Protein AF-A0A6G8NDQ3-F1 (afdb_monomer_lite)

Structure (mmCIF, N/CA/C/O backbone):
data_AF-A0A6G8NDQ3-F1
#
_entry.id   AF-A0A6G8NDQ3-F1
#
loop_
_atom_site.group_PDB
_atom_site.id
_atom_site.type_symbol
_atom_site.label_atom_id
_atom_site.label_alt_id
_atom_site.label_comp_id
_atom_site.label_asym_id
_atom_site.label_entity_id
_atom_site.label_seq_id
_atom_site.pdbx_PDB_ins_code
_atom_site.Cartn_x
_atom_site.Cartn_y
_atom_site.Cartn_z
_atom_site.occupancy
_atom_site.B_iso_or_equiv
_atom_site.auth_seq_id
_atom_site.auth_comp_id
_atom_site.auth_asym_id
_atom_site.auth_atom_id
_atom_site.pdbx_PDB_model_num
ATOM 1 N N . MET A 1 1 ? 12.273 4.007 23.055 1.00 64.56 1 MET A N 1
ATOM 2 C CA . MET A 1 1 ? 11.390 3.334 22.079 1.00 64.56 1 MET A CA 1
ATOM 3 C C . MET A 1 1 ? 10.743 4.407 21.214 1.00 64.56 1 MET A C 1
ATOM 5 O O . MET A 1 1 ? 10.354 5.434 21.756 1.00 64.56 1 MET A O 1
ATOM 9 N N . THR A 1 2 ? 10.693 4.236 19.894 1.00 85.38 2 THR A N 1
ATOM 10 C CA . THR A 1 2 ? 10.006 5.178 18.994 1.00 85.38 2 THR A CA 1
ATOM 11 C C . THR A 1 2 ? 8.661 4.574 18.620 1.00 85.38 2 THR A C 1
ATOM 13 O O . THR A 1 2 ? 8.643 3.461 18.114 1.00 85.38 2 THR A O 1
ATOM 16 N N . CYS A 1 3 ? 7.562 5.281 18.900 1.00 91.00 3 CYS A N 1
ATOM 17 C CA . CYS A 1 3 ? 6.222 4.835 18.514 1.00 91.00 3 CYS A CA 1
ATOM 18 C C . CYS A 1 3 ? 6.053 4.912 16.999 1.00 91.00 3 CYS A C 1
ATOM 20 O O . CYS A 1 3 ? 6.525 5.872 16.375 1.00 91.00 3 CYS A O 1
ATOM 22 N N . SER A 1 4 ? 5.389 3.911 16.435 1.00 92.75 4 SER A N 1
ATOM 23 C CA . SER A 1 4 ? 5.020 3.855 15.027 1.00 92.75 4 SER A CA 1
ATOM 24 C C . SER A 1 4 ? 3.548 3.514 14.854 1.00 92.75 4 SER A C 1
ATOM 26 O O . SER A 1 4 ? 2.928 2.950 15.751 1.00 92.75 4 SER A O 1
ATOM 28 N N . SER A 1 5 ? 3.014 3.898 13.701 1.00 94.50 5 SER A N 1
ATOM 29 C CA . SER A 1 5 ? 1.709 3.489 13.198 1.00 94.50 5 SER A CA 1
ATOM 30 C C . SER A 1 5 ? 1.903 3.037 11.760 1.00 94.50 5 SER A C 1
ATOM 32 O O . SER A 1 5 ? 2.647 3.681 11.018 1.00 94.50 5 SER A O 1
ATOM 34 N N . GLU A 1 6 ? 1.266 1.941 11.380 1.00 95.56 6 GLU A N 1
ATOM 35 C CA . GLU A 1 6 ? 1.409 1.336 10.057 1.00 95.56 6 GLU A CA 1
ATOM 36 C C . GLU A 1 6 ? 0.033 1.145 9.430 1.00 95.56 6 GLU A C 1
ATOM 38 O O . GLU A 1 6 ? -0.894 0.686 10.100 1.00 95.56 6 GLU A O 1
ATOM 43 N N . ILE A 1 7 ? -0.096 1.482 8.146 1.00 96.69 7 ILE A N 1
ATOM 44 C CA . ILE A 1 7 ? -1.249 1.087 7.338 1.00 96.69 7 ILE A CA 1
ATOM 45 C C . ILE A 1 7 ? -0.886 -0.138 6.526 1.00 96.69 7 ILE A C 1
ATOM 47 O O . ILE A 1 7 ? 0.098 -0.131 5.788 1.00 96.69 7 ILE A O 1
ATOM 51 N N . THR A 1 8 ? -1.739 -1.153 6.601 1.00 96.44 8 THR A N 1
ATOM 52 C CA . THR A 1 8 ? -1.629 -2.356 5.787 1.00 96.44 8 THR A CA 1
ATOM 53 C C . THR A 1 8 ? -2.907 -2.624 5.002 1.00 96.44 8 THR A C 1
ATOM 55 O O . THR A 1 8 ? -4.016 -2.362 5.468 1.00 96.44 8 THR A O 1
ATOM 58 N N . ILE A 1 9 ? -2.770 -3.176 3.799 1.00 96.44 9 ILE A N 1
ATOM 59 C CA . ILE A 1 9 ? -3.891 -3.683 2.997 1.00 96.44 9 ILE A CA 1
ATOM 60 C C . ILE A 1 9 ? -3.572 -5.128 2.627 1.00 96.44 9 ILE A C 1
ATOM 62 O O . ILE A 1 9 ? -2.602 -5.395 1.924 1.00 96.44 9 ILE A O 1
ATOM 66 N N . GLY A 1 10 ? -4.348 -6.084 3.137 1.00 91.81 10 GLY A N 1
ATOM 67 C CA . GLY A 1 10 ? -4.089 -7.511 2.928 1.00 91.81 10 GLY A CA 1
ATOM 68 C C . GLY A 1 10 ? -2.713 -7.962 3.435 1.00 91.81 10 GLY A C 1
ATOM 69 O O . GLY A 1 10 ? -2.117 -8.862 2.852 1.00 91.81 10 GLY A O 1
ATOM 70 N N . GLY A 1 11 ? -2.183 -7.307 4.476 1.00 87.50 11 GLY A N 1
ATOM 71 C CA . GLY A 1 11 ? -0.837 -7.550 5.008 1.00 87.50 11 GLY A CA 1
ATOM 72 C C . GLY A 1 11 ? 0.302 -6.841 4.262 1.00 87.50 11 GLY A C 1
ATOM 73 O O . GLY A 1 11 ? 1.461 -7.014 4.632 1.00 87.50 11 GLY A O 1
ATOM 74 N N . TYR A 1 12 ? 0.003 -6.038 3.236 1.00 91.94 12 TYR A N 1
ATOM 75 C CA . TYR A 1 12 ? 0.994 -5.209 2.548 1.00 91.94 12 TYR A CA 1
ATOM 76 C C . TYR A 1 12 ? 1.114 -3.843 3.209 1.00 91.94 12 TYR A C 1
ATOM 78 O O . TYR A 1 12 ? 0.135 -3.102 3.239 1.00 91.94 12 TYR A O 1
ATOM 86 N N . GLU A 1 13 ? 2.319 -3.516 3.679 1.00 92.62 13 GLU A N 1
ATOM 87 C CA . GLU A 1 13 ? 2.689 -2.195 4.198 1.00 92.62 13 GLU A CA 1
ATOM 88 C C . GLU A 1 13 ? 2.458 -1.131 3.117 1.00 92.62 13 GLU A C 1
ATOM 90 O O . GLU A 1 13 ? 3.120 -1.122 2.074 1.00 92.62 13 GLU A O 1
ATOM 95 N N . LEU A 1 14 ? 1.500 -0.243 3.369 1.00 94.06 14 LEU A N 1
ATOM 96 C CA . LEU A 1 14 ? 1.177 0.878 2.502 1.00 94.06 14 LEU A CA 1
ATOM 97 C C . LEU A 1 14 ? 1.889 2.148 2.971 1.00 94.06 14 LEU A C 1
ATOM 99 O O . LEU A 1 14 ? 2.474 2.833 2.140 1.00 94.06 14 LEU A O 1
ATOM 103 N N . ASP A 1 15 ? 1.899 2.433 4.274 1.00 93.69 15 ASP A N 1
ATOM 104 C CA . ASP A 1 15 ? 2.628 3.567 4.853 1.00 93.69 15 ASP A CA 1
ATOM 105 C C . ASP A 1 15 ? 2.995 3.315 6.326 1.00 93.69 15 ASP A C 1
ATOM 107 O O . ASP A 1 15 ? 2.326 2.542 7.016 1.00 93.69 15 ASP A O 1
ATOM 111 N N . VAL A 1 16 ? 4.059 3.967 6.802 1.00 91.50 16 VAL A N 1
ATOM 112 C CA . VAL A 1 16 ? 4.575 3.862 8.172 1.00 91.50 16 VAL A CA 1
ATOM 113 C C . VAL A 1 16 ? 4.925 5.242 8.711 1.00 91.50 16 VAL A C 1
ATOM 115 O O . VAL A 1 16 ? 5.912 5.863 8.306 1.00 91.50 16 VAL A O 1
ATOM 118 N N . TRP A 1 17 ? 4.208 5.671 9.744 1.00 89.69 17 TRP A N 1
ATOM 119 C CA . TRP A 1 17 ? 4.553 6.870 10.494 1.00 89.69 17 TRP A CA 1
ATOM 120 C C . TRP A 1 17 ? 5.374 6.541 11.732 1.00 89.69 17 TRP A C 1
ATOM 122 O O . TRP A 1 17 ? 5.171 5.530 12.402 1.00 89.69 17 TRP A O 1
ATOM 132 N N . ARG A 1 18 ? 6.311 7.432 12.067 1.00 90.31 18 ARG A N 1
ATOM 133 C CA . ARG A 1 18 ? 7.143 7.349 13.272 1.00 90.31 18 ARG A CA 1
ATOM 134 C C . ARG A 1 18 ? 7.001 8.639 14.065 1.00 90.31 18 ARG A C 1
ATOM 136 O O . ARG A 1 18 ? 7.048 9.718 13.486 1.00 90.31 18 ARG A O 1
ATOM 143 N N . ARG A 1 19 ? 6.945 8.532 15.396 1.00 87.19 19 ARG A N 1
ATOM 144 C CA . ARG A 1 19 ? 6.845 9.640 16.380 1.00 87.19 19 ARG A CA 1
ATOM 145 C C . ARG A 1 19 ? 5.511 10.389 16.416 1.00 87.19 19 ARG A C 1
ATOM 147 O O . ARG A 1 19 ? 5.177 10.899 17.475 1.00 87.19 19 ARG A O 1
ATOM 154 N N . SER A 1 20 ? 4.770 10.434 15.320 1.00 88.38 20 SER A N 1
ATOM 155 C CA . SER A 1 20 ? 3.371 10.864 15.238 1.00 88.38 20 SER A CA 1
ATOM 156 C C . SER A 1 20 ? 2.644 9.969 14.238 1.00 88.38 20 SER A C 1
ATOM 158 O O . SER A 1 20 ? 3.299 9.196 13.545 1.00 88.38 20 SER A O 1
ATOM 160 N N . TYR A 1 21 ? 1.320 10.058 14.158 1.00 91.75 21 TYR A N 1
ATOM 161 C CA . TYR A 1 21 ? 0.555 9.471 13.063 1.00 91.75 21 TYR A CA 1
ATOM 162 C C . TYR A 1 21 ? -0.632 10.368 12.724 1.00 91.75 21 TYR A C 1
ATOM 164 O O . TYR A 1 21 ? -1.107 11.131 13.567 1.00 91.75 21 TYR A O 1
ATOM 172 N N . THR A 1 22 ? -1.100 10.262 11.487 1.00 90.81 22 THR A N 1
ATOM 173 C CA . THR A 1 22 ? -2.374 10.834 11.057 1.00 90.81 22 THR A CA 1
ATOM 174 C C . THR A 1 22 ? -3.304 9.670 10.762 1.00 90.81 22 THR A C 1
ATOM 176 O O . THR A 1 22 ? -2.910 8.724 10.079 1.00 90.81 22 THR A O 1
ATOM 179 N N . LEU A 1 23 ? -4.530 9.714 11.287 1.00 92.75 23 LEU A N 1
ATOM 180 C CA . LEU A 1 23 ? -5.557 8.763 10.876 1.00 92.75 23 LEU A CA 1
ATOM 181 C C . LEU A 1 23 ? -5.812 8.963 9.383 1.00 92.75 23 LEU A C 1
ATOM 183 O O . LEU A 1 23 ? -6.189 10.060 8.967 1.00 92.75 23 LEU A O 1
ATOM 187 N N . TRP A 1 24 ? -5.608 7.924 8.581 1.00 94.75 24 TRP A N 1
ATOM 188 C CA . TRP A 1 24 ? -5.913 8.020 7.162 1.00 94.75 24 TRP A CA 1
ATOM 189 C C . TRP A 1 24 ? -7.415 8.221 6.981 1.00 94.75 24 TRP A C 1
ATOM 191 O O . TRP A 1 24 ? -8.219 7.497 7.563 1.00 94.75 24 TRP A O 1
ATOM 201 N N . GLU A 1 25 ? -7.805 9.194 6.156 1.00 94.44 25 GLU A N 1
ATOM 202 C CA . GLU A 1 25 ? -9.198 9.643 5.992 1.00 94.44 25 GLU A CA 1
ATOM 203 C C . GLU A 1 25 ? -10.171 8.545 5.531 1.00 94.44 25 GLU A C 1
ATOM 205 O O . GLU A 1 25 ? -11.389 8.734 5.531 1.00 94.44 25 GLU A O 1
ATOM 210 N N . ARG A 1 26 ? -9.648 7.397 5.092 1.00 96.25 26 ARG A N 1
ATOM 211 C CA . ARG A 1 26 ? -10.442 6.228 4.702 1.00 96.25 26 ARG A CA 1
ATOM 212 C C . ARG A 1 26 ? -10.864 5.375 5.897 1.00 96.25 26 ARG A C 1
ATOM 214 O O . ARG A 1 26 ? -11.745 4.531 5.727 1.00 96.25 26 ARG A O 1
ATOM 221 N N . PHE A 1 27 ? -10.303 5.611 7.080 1.00 96.75 27 PHE A N 1
ATOM 222 C CA . PHE A 1 27 ? -10.745 5.041 8.347 1.00 96.75 27 PHE A CA 1
ATOM 223 C C . PHE A 1 27 ? -11.602 6.030 9.137 1.00 96.75 27 PHE A C 1
ATOM 225 O O . PHE A 1 27 ? -11.424 7.244 9.105 1.00 96.75 27 PHE A O 1
ATOM 232 N N . GLU A 1 28 ? -12.556 5.485 9.878 1.00 95.62 28 GLU A N 1
ATOM 233 C CA . GLU A 1 28 ? -13.509 6.218 10.693 1.00 95.62 28 GLU A CA 1
ATOM 234 C C . GLU A 1 28 ? -13.484 5.698 12.137 1.00 95.62 28 GLU A C 1
ATOM 236 O O . GLU A 1 28 ? -13.117 4.557 12.414 1.00 95.62 28 GLU A O 1
ATOM 241 N N . LYS A 1 29 ? -13.989 6.497 13.086 1.00 94.56 29 LYS A N 1
ATOM 242 C CA . LYS A 1 29 ? -14.075 6.122 14.512 1.00 94.56 29 LYS A CA 1
ATOM 243 C C . LYS A 1 29 ? -14.778 4.775 14.760 1.00 94.56 29 LYS A C 1
ATOM 245 O O . LYS A 1 29 ? -14.465 4.080 15.725 1.00 94.56 29 LYS A O 1
ATOM 250 N N . ARG A 1 30 ? -15.752 4.406 13.922 1.00 95.06 30 ARG A N 1
ATOM 251 C CA . ARG A 1 30 ? -16.486 3.133 14.043 1.00 95.06 30 ARG A CA 1
ATOM 252 C C . ARG A 1 30 ? -15.671 1.905 13.632 1.00 95.06 30 ARG A C 1
ATOM 254 O O . ARG A 1 30 ? -16.087 0.801 13.952 1.00 95.06 30 ARG A O 1
ATOM 261 N N . ASP A 1 31 ? -14.542 2.103 12.958 1.00 97.31 31 ASP A N 1
ATOM 262 C CA . ASP A 1 31 ? -13.669 1.020 12.499 1.00 97.31 31 ASP A CA 1
ATOM 263 C C . ASP A 1 31 ? -12.651 0.609 13.569 1.00 97.31 31 ASP A C 1
ATOM 265 O O . ASP A 1 31 ? -11.853 -0.298 13.352 1.00 97.31 31 ASP A O 1
ATOM 269 N N . ARG A 1 32 ? -12.646 1.288 14.723 1.00 96.44 32 ARG A N 1
ATOM 270 C CA . ARG A 1 32 ? -11.794 0.947 15.861 1.00 96.44 32 ARG A CA 1
ATOM 271 C C . ARG A 1 32 ? -12.123 -0.458 16.360 1.00 96.44 32 ARG A C 1
ATOM 273 O O . ARG A 1 32 ? -13.275 -0.767 16.666 1.00 96.44 32 ARG A O 1
ATOM 280 N N . ILE A 1 33 ? -11.092 -1.276 16.516 1.00 95.19 33 ILE A N 1
ATOM 281 C CA . ILE A 1 33 ? -11.141 -2.614 17.096 1.00 95.19 33 ILE A CA 1
ATOM 282 C C . ILE A 1 33 ? -10.048 -2.717 18.161 1.00 95.19 33 ILE A C 1
ATOM 284 O O . ILE A 1 33 ? -8.923 -2.262 17.965 1.00 95.19 33 ILE A O 1
ATOM 288 N N . ILE A 1 34 ? -10.389 -3.340 19.289 1.00 93.44 34 ILE A N 1
ATOM 289 C CA . ILE A 1 34 ? -9.424 -3.791 20.293 1.00 93.44 34 ILE A CA 1
ATOM 290 C C . ILE A 1 34 ? -9.331 -5.308 20.158 1.00 93.44 34 ILE A C 1
ATOM 292 O O . ILE A 1 34 ? -10.337 -5.999 20.333 1.00 93.44 34 ILE A O 1
ATOM 296 N N . ARG A 1 35 ? -8.149 -5.830 19.823 1.00 91.31 35 ARG A N 1
ATOM 297 C CA . ARG A 1 35 ? -7.897 -7.276 19.740 1.00 91.31 35 ARG A CA 1
ATOM 298 C C . ARG A 1 35 ? -7.036 -7.704 20.908 1.00 91.31 35 ARG A C 1
ATOM 300 O O . ARG A 1 35 ? -6.137 -6.984 21.317 1.00 91.31 35 ARG A O 1
ATOM 307 N N . SER A 1 36 ? -7.293 -8.892 21.429 1.00 87.69 36 SER A N 1
ATOM 308 C CA . SER A 1 36 ? -6.424 -9.523 22.416 1.00 87.69 36 SER A CA 1
ATOM 309 C C . SER A 1 36 ? -5.833 -10.776 21.799 1.00 87.69 36 SER A C 1
ATOM 311 O O . SER A 1 36 ? -6.571 -11.632 21.310 1.00 87.69 36 SER A O 1
ATOM 313 N N . ARG A 1 37 ? -4.509 -10.897 21.832 1.00 83.50 37 ARG A N 1
ATOM 314 C CA . ARG A 1 37 ? -3.791 -12.098 21.404 1.00 83.50 37 ARG A CA 1
ATOM 315 C C . ARG A 1 37 ? -2.878 -12.587 22.513 1.00 83.50 37 ARG A C 1
ATOM 317 O O . ARG A 1 37 ? -2.386 -11.805 23.324 1.00 83.50 37 ARG A O 1
ATOM 324 N N . LYS A 1 38 ? -2.641 -13.896 22.544 1.00 79.50 38 LYS A N 1
ATOM 325 C CA . LYS A 1 38 ? -1.579 -14.454 23.377 1.00 79.50 38 LYS A CA 1
ATOM 326 C C . LYS A 1 38 ? -0.236 -14.055 22.771 1.00 79.50 38 LYS A C 1
ATOM 328 O O . LYS A 1 38 ? 0.025 -14.339 21.605 1.00 79.50 38 LYS A O 1
ATOM 333 N N . GLY A 1 39 ? 0.583 -13.378 23.556 1.00 70.06 39 GLY A N 1
ATOM 334 C CA . GLY A 1 39 ? 1.996 -13.152 23.302 1.00 70.06 39 GLY A CA 1
ATOM 335 C C . GLY A 1 39 ? 2.839 -13.911 24.320 1.00 70.06 39 GLY A C 1
ATOM 336 O O . GLY A 1 39 ? 2.330 -14.402 25.328 1.00 70.06 39 GLY A O 1
ATOM 337 N N . PHE A 1 40 ? 4.138 -13.981 24.056 1.00 72.56 40 PHE A N 1
ATOM 338 C CA . PHE A 1 40 ? 5.112 -14.568 24.967 1.00 72.56 40 PHE A CA 1
ATOM 339 C C . PHE A 1 40 ? 6.157 -13.516 25.314 1.00 72.56 40 PHE A C 1
ATOM 341 O O . PHE A 1 40 ? 6.642 -12.794 24.440 1.00 72.56 40 PHE A O 1
ATOM 348 N N . LEU A 1 41 ? 6.486 -13.418 26.594 1.00 69.44 41 LEU A N 1
ATOM 349 C CA . LEU A 1 41 ? 7.643 -12.670 27.055 1.00 69.44 41 LEU A CA 1
ATOM 350 C C . LEU A 1 41 ? 8.930 -13.436 26.714 1.00 69.44 41 LEU A C 1
ATOM 352 O O . LEU A 1 41 ? 8.919 -14.643 26.471 1.00 69.44 41 LEU A O 1
ATOM 356 N N . SER A 1 42 ? 10.067 -12.742 26.733 1.00 67.75 42 SER A N 1
ATOM 357 C CA . SER A 1 42 ? 11.387 -13.327 26.449 1.00 67.75 42 SER A CA 1
ATOM 358 C C . SER A 1 42 ? 11.773 -14.467 27.405 1.00 67.75 42 SER A C 1
ATOM 360 O O . SER A 1 42 ? 12.648 -15.265 27.085 1.00 67.75 42 SER A O 1
ATOM 362 N N . ASN A 1 43 ? 11.133 -14.539 28.576 1.00 76.19 43 ASN A N 1
ATOM 363 C CA . ASN A 1 43 ? 11.276 -15.599 29.578 1.00 76.19 43 ASN A CA 1
ATOM 364 C C . ASN A 1 43 ? 10.316 -16.792 29.352 1.00 76.19 43 ASN A C 1
ATOM 366 O O . ASN A 1 43 ? 10.326 -17.728 30.146 1.00 76.19 43 ASN A O 1
ATOM 370 N N . GLY A 1 44 ? 9.497 -16.770 28.294 1.00 74.31 44 GLY A N 1
ATOM 371 C CA . GLY A 1 44 ? 8.523 -17.814 27.964 1.00 74.31 44 GLY A CA 1
ATOM 372 C C . GLY A 1 44 ? 7.153 -17.66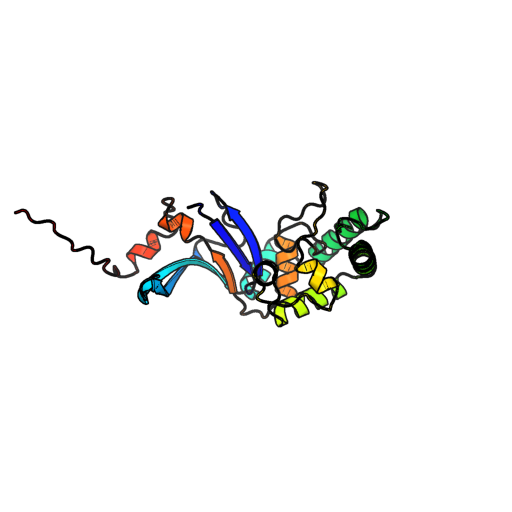7 28.636 1.00 74.31 44 GLY A C 1
ATOM 373 O O . GLY A 1 44 ? 6.281 -18.498 28.390 1.00 74.31 44 GLY A O 1
ATOM 374 N N . GLU A 1 45 ? 6.928 -16.632 29.450 1.00 79.25 45 GLU A N 1
ATOM 375 C CA . GLU A 1 45 ? 5.632 -16.408 30.101 1.00 79.25 45 GLU A CA 1
ATOM 376 C C . GLU A 1 45 ? 4.572 -15.918 29.107 1.00 79.25 45 GLU A C 1
ATOM 378 O O . GLU A 1 45 ? 4.811 -15.000 28.316 1.00 79.25 45 GLU A O 1
ATOM 383 N N . GLU A 1 46 ? 3.377 -16.515 29.168 1.00 79.56 46 GLU A N 1
ATOM 384 C CA . GLU A 1 46 ? 2.222 -16.057 28.397 1.00 79.56 46 GLU A CA 1
ATOM 385 C C . GLU A 1 46 ? 1.746 -14.692 28.912 1.00 79.56 46 GLU A C 1
ATOM 387 O O . GLU A 1 46 ? 1.419 -14.524 30.086 1.00 79.56 46 GLU A O 1
ATOM 392 N N . ARG A 1 47 ? 1.632 -13.719 28.007 1.00 81.25 47 ARG A N 1
ATOM 393 C CA . ARG A 1 47 ? 1.027 -12.414 28.278 1.00 81.25 47 ARG A CA 1
ATOM 394 C C . ARG A 1 47 ? -0.066 -12.138 27.261 1.00 81.25 47 ARG A C 1
ATOM 396 O O . ARG A 1 47 ? 0.108 -12.372 26.071 1.00 81.25 47 ARG A O 1
ATOM 403 N N . ILE A 1 48 ? -1.188 -11.587 27.709 1.00 81.19 48 ILE A N 1
ATOM 404 C CA . ILE A 1 48 ? -2.187 -11.046 26.786 1.00 81.19 48 ILE A CA 1
ATOM 405 C C . ILE A 1 48 ? -1.654 -9.716 26.248 1.00 81.19 48 ILE A C 1
ATOM 407 O O . ILE A 1 48 ? -1.442 -8.773 27.012 1.00 81.19 48 ILE A O 1
ATOM 411 N N . VAL A 1 49 ? -1.422 -9.660 24.939 1.00 84.38 49 VAL A N 1
ATOM 412 C CA . VAL A 1 49 ? -1.090 -8.437 24.204 1.00 84.38 49 VAL A CA 1
ATOM 413 C C . VAL A 1 49 ? -2.381 -7.881 23.625 1.00 84.38 49 VAL A C 1
ATOM 415 O O . VAL A 1 49 ? -3.195 -8.630 23.076 1.00 84.38 49 VAL A O 1
ATOM 418 N N . VAL A 1 50 ? -2.584 -6.579 23.796 1.00 88.62 50 VAL A N 1
ATOM 419 C CA . VAL A 1 50 ? -3.769 -5.878 23.315 1.00 88.62 50 VAL A CA 1
ATOM 420 C C . VAL A 1 50 ? -3.352 -4.996 22.150 1.00 88.62 50 VAL A C 1
ATOM 422 O O . VAL A 1 50 ? -2.542 -4.097 22.333 1.00 88.62 50 VAL A O 1
ATOM 425 N N . ASP A 1 51 ? -3.911 -5.252 20.972 1.00 92.00 51 ASP A N 1
ATOM 426 C CA . ASP A 1 51 ? -3.665 -4.435 19.788 1.00 92.00 51 ASP A CA 1
ATOM 427 C C . ASP A 1 51 ? -4.837 -3.450 19.593 1.00 92.00 51 ASP A C 1
ATOM 429 O O . ASP A 1 51 ? -6.014 -3.835 19.657 1.00 92.00 51 ASP A O 1
ATOM 433 N N . PHE A 1 52 ? -4.516 -2.181 19.343 1.00 94.31 52 PHE A N 1
ATOM 434 C CA . PHE A 1 52 ? -5.451 -1.104 19.021 1.00 94.31 52 PHE A CA 1
ATOM 435 C C . PHE A 1 52 ? -5.319 -0.762 17.541 1.00 94.31 52 PHE A C 1
ATOM 437 O O . PHE A 1 52 ? -4.286 -0.261 17.096 1.00 94.31 52 PHE A O 1
ATOM 444 N N . VAL A 1 53 ? -6.371 -1.042 16.773 1.00 96.06 53 VAL A N 1
ATOM 445 C CA . VAL A 1 53 ? -6.336 -0.918 15.312 1.00 96.06 53 VAL A CA 1
ATOM 446 C C . VAL A 1 53 ? -7.616 -0.287 14.780 1.00 96.06 53 VAL A C 1
ATOM 448 O O . VAL A 1 53 ? -8.695 -0.475 15.341 1.00 96.06 53 VAL A O 1
ATOM 451 N N . TYR A 1 54 ? -7.517 0.426 13.666 1.00 97.50 54 TYR A N 1
ATOM 452 C CA . TYR A 1 54 ? -8.655 0.658 12.779 1.00 97.50 54 TYR A CA 1
ATOM 453 C C . TYR A 1 54 ? -8.671 -0.470 11.759 1.00 97.50 54 TYR A C 1
ATOM 455 O O . TYR A 1 54 ? -7.629 -0.766 11.186 1.00 97.50 54 TYR A O 1
ATOM 463 N N . SER A 1 55 ? -9.807 -1.130 11.544 1.00 97.56 55 SER A N 1
ATOM 464 C CA . SER A 1 55 ? -9.874 -2.290 10.656 1.00 97.56 55 SER A CA 1
ATOM 465 C C . SER A 1 55 ? -11.194 -2.349 9.903 1.00 97.56 55 SER A C 1
ATOM 467 O O . SER A 1 55 ? -12.276 -2.250 10.481 1.00 97.56 55 SER A O 1
ATOM 469 N N . ILE A 1 56 ? -11.083 -2.527 8.591 1.00 98.12 56 ILE A N 1
ATOM 470 C CA . ILE A 1 56 ? -12.192 -2.722 7.658 1.00 98.12 56 ILE A CA 1
ATOM 471 C C . ILE A 1 56 ? -11.827 -3.812 6.653 1.00 98.12 56 ILE A C 1
ATOM 473 O O . ILE A 1 56 ? -10.668 -4.208 6.543 1.00 98.12 56 ILE A O 1
ATOM 477 N N . THR A 1 57 ? -12.804 -4.290 5.888 1.00 98.25 57 THR A N 1
ATOM 478 C CA . THR A 1 57 ? -12.527 -5.185 4.760 1.00 98.25 57 THR A CA 1
ATOM 479 C C . THR A 1 57 ? -12.152 -4.394 3.508 1.00 98.25 57 THR A C 1
ATOM 481 O O . THR A 1 57 ? -12.536 -3.230 3.344 1.00 98.25 57 THR A O 1
ATOM 484 N N . ALA A 1 58 ? -11.460 -5.052 2.583 1.00 97.81 58 ALA A N 1
ATOM 485 C CA . ALA A 1 58 ? -11.123 -4.523 1.269 1.00 97.81 58 ALA A CA 1
ATOM 486 C C . ALA A 1 58 ? -12.364 -4.018 0.520 1.00 97.81 58 ALA A C 1
ATOM 488 O O . ALA A 1 58 ? -12.331 -2.955 -0.094 1.00 97.81 58 ALA A O 1
ATOM 489 N N . GLU A 1 59 ? -13.501 -4.711 0.617 1.00 98.00 59 GLU A N 1
ATOM 490 C CA . GLU A 1 59 ? -14.753 -4.251 0.011 1.00 98.00 59 GLU A CA 1
ATOM 491 C C . GLU A 1 59 ? -15.242 -2.910 0.589 1.00 98.00 59 GLU A C 1
ATOM 493 O O . GLU A 1 59 ? -15.699 -2.038 -0.158 1.00 98.00 59 GLU A O 1
ATOM 498 N N . VAL A 1 60 ? -15.136 -2.714 1.907 1.00 98.25 60 VAL A N 1
ATOM 499 C CA . VAL A 1 60 ? -15.492 -1.437 2.545 1.00 98.25 60 VAL A CA 1
ATOM 500 C C . VAL A 1 60 ? -14.537 -0.336 2.091 1.00 98.25 60 VAL A C 1
ATOM 502 O O . VAL A 1 60 ? -14.998 0.754 1.737 1.00 98.25 60 VAL A O 1
ATOM 505 N N . LEU A 1 61 ? -13.233 -0.624 2.032 1.00 98.19 61 LEU A N 1
ATOM 506 C CA . LEU A 1 61 ? -12.236 0.340 1.573 1.00 98.19 61 LEU A CA 1
ATOM 507 C C . LEU A 1 61 ? -12.464 0.741 0.106 1.00 98.19 61 LEU A C 1
ATOM 509 O O . LEU A 1 61 ? -12.487 1.936 -0.183 1.00 98.19 61 LEU A O 1
ATOM 513 N N . ARG A 1 62 ? -12.757 -0.213 -0.797 1.00 97.81 62 ARG A N 1
ATOM 514 C CA . ARG A 1 62 ? -13.115 0.073 -2.204 1.00 97.81 62 ARG A CA 1
ATOM 515 C C . ARG A 1 62 ? -14.276 1.059 -2.302 1.00 97.81 62 ARG A C 1
ATOM 517 O O . ARG A 1 62 ? -14.208 2.034 -3.046 1.00 97.81 62 ARG A O 1
ATOM 524 N N . LYS A 1 63 ? -15.340 0.848 -1.517 1.00 97.88 63 LYS A N 1
ATOM 525 C CA . LYS A 1 63 ? -16.510 1.746 -1.499 1.00 97.88 63 LYS A CA 1
ATOM 526 C C . LYS A 1 63 ? -16.144 3.152 -1.020 1.00 97.88 63 LYS A C 1
ATOM 528 O O . LYS A 1 63 ? -16.679 4.126 -1.548 1.00 97.88 63 LYS A O 1
ATOM 533 N N . ARG A 1 64 ? -15.266 3.277 -0.020 1.00 98.06 64 ARG A N 1
ATOM 534 C CA . ARG A 1 64 ? -14.824 4.579 0.505 1.00 98.06 64 ARG A CA 1
ATOM 535 C C . ARG A 1 64 ? -13.911 5.317 -0.471 1.00 98.06 64 ARG A C 1
ATOM 537 O O . ARG A 1 64 ? -14.141 6.500 -0.702 1.00 98.06 64 ARG A O 1
ATOM 544 N N . LEU A 1 65 ? -12.955 4.623 -1.084 1.00 97.75 65 LEU A N 1
ATOM 545 C CA . LEU A 1 65 ? -12.096 5.175 -2.135 1.00 97.75 65 LEU A CA 1
ATOM 546 C C . LEU A 1 65 ? -12.919 5.642 -3.340 1.00 97.75 65 LEU A C 1
ATOM 548 O O . LEU A 1 65 ? -12.782 6.789 -3.758 1.00 97.75 65 LEU A O 1
ATOM 552 N N . GLY A 1 66 ? -13.875 4.826 -3.796 1.00 97.44 66 GLY A N 1
ATOM 553 C CA . GLY A 1 66 ? -14.799 5.198 -4.871 1.00 97.44 66 GLY A CA 1
ATOM 554 C C . GLY A 1 66 ? -15.603 6.467 -4.572 1.00 97.44 66 GLY A C 1
ATOM 555 O O . GLY A 1 66 ? -15.752 7.327 -5.436 1.00 97.44 66 GLY A O 1
ATOM 556 N N . ARG A 1 67 ? -16.077 6.642 -3.330 1.00 97.38 67 ARG A N 1
ATOM 557 C CA . ARG A 1 67 ? -16.759 7.880 -2.898 1.00 97.38 67 ARG A CA 1
ATOM 558 C C . ARG A 1 67 ? -15.833 9.093 -2.847 1.00 97.38 67 ARG A C 1
ATOM 560 O O . ARG A 1 67 ? -16.301 10.204 -3.065 1.00 97.38 67 ARG A O 1
ATOM 567 N N . ALA A 1 68 ? -14.554 8.880 -2.553 1.00 96.94 68 ALA A N 1
ATOM 568 C CA . ALA A 1 68 ? -13.526 9.915 -2.580 1.00 96.94 68 ALA A CA 1
ATOM 569 C C . ALA A 1 68 ? -13.021 10.224 -4.005 1.00 96.94 68 ALA A C 1
ATOM 571 O O . ALA A 1 68 ? -12.196 11.115 -4.176 1.00 96.94 68 ALA A O 1
ATOM 572 N N . GLY A 1 69 ? -13.540 9.534 -5.028 1.00 97.38 69 GLY A N 1
ATOM 573 C CA . GLY A 1 69 ? -13.201 9.755 -6.435 1.00 97.38 69 GLY A CA 1
ATOM 574 C C . GLY A 1 69 ? -12.070 8.874 -6.962 1.00 97.38 69 GLY A C 1
ATOM 575 O O . GLY A 1 69 ? -11.744 8.971 -8.143 1.00 97.38 69 GLY A O 1
ATOM 576 N N . PHE A 1 70 ? -11.507 7.991 -6.136 1.00 97.62 70 PHE A N 1
ATOM 577 C CA . PHE A 1 70 ? -10.465 7.058 -6.555 1.00 97.62 70 PHE A CA 1
ATOM 578 C C . PHE A 1 70 ? -11.072 5.832 -7.232 1.00 97.62 70 PHE A C 1
ATOM 580 O O . PHE A 1 70 ? -12.036 5.233 -6.754 1.00 97.62 70 PHE A O 1
ATOM 587 N N . SER A 1 71 ? -10.523 5.480 -8.386 1.00 95.44 71 SER A N 1
ATOM 588 C CA . SER A 1 71 ? -10.993 4.387 -9.230 1.00 95.44 71 SER A CA 1
ATOM 589 C C . SER A 1 71 ? -9.859 3.875 -10.111 1.00 95.44 71 SER A C 1
ATOM 591 O O . SER A 1 71 ? -8.796 4.490 -10.192 1.00 95.44 71 SER A O 1
ATOM 593 N N . TRP A 1 72 ? -10.118 2.804 -10.861 1.00 94.75 72 TRP A N 1
ATOM 594 C CA . TRP A 1 72 ? -9.225 2.354 -11.930 1.00 94.75 72 TRP A CA 1
ATOM 595 C C . TRP A 1 72 ? -8.730 3.501 -12.822 1.00 94.75 72 TRP A C 1
ATOM 597 O O . TRP A 1 72 ? -7.547 3.613 -13.120 1.00 94.75 72 TRP A O 1
ATOM 607 N N . LYS A 1 73 ? -9.635 4.405 -13.208 1.00 96.62 73 LYS A N 1
ATOM 608 C CA . LYS A 1 73 ? -9.317 5.512 -14.112 1.00 96.62 73 LYS A CA 1
ATOM 609 C C . LYS A 1 73 ? -8.344 6.518 -13.492 1.00 96.62 73 LYS A C 1
ATOM 611 O O . LYS A 1 73 ? -7.500 7.059 -14.201 1.00 96.62 73 LYS A O 1
ATOM 616 N N . THR A 1 74 ? -8.460 6.796 -12.192 1.00 97.31 74 THR A N 1
ATOM 617 C CA . THR A 1 74 ? -7.524 7.712 -11.517 1.00 97.31 74 THR A CA 1
ATOM 618 C C . THR A 1 74 ? -6.161 7.066 -11.333 1.00 97.31 74 THR A C 1
ATOM 620 O O . THR A 1 74 ? -5.154 7.752 -11.492 1.00 97.31 74 THR A O 1
ATOM 623 N N . LEU A 1 75 ? -6.130 5.756 -11.073 1.00 97.62 75 LEU A N 1
ATOM 624 C CA . LEU A 1 75 ? -4.901 4.971 -11.045 1.00 97.62 75 LEU A CA 1
ATOM 625 C C . LEU A 1 75 ? -4.211 4.985 -12.415 1.00 97.62 75 LEU A C 1
ATOM 627 O O . LEU A 1 75 ? -3.028 5.292 -12.490 1.00 97.62 75 LEU A O 1
ATOM 631 N N . GLU A 1 76 ? -4.945 4.730 -13.498 1.00 97.75 76 GLU A N 1
ATOM 632 C CA . GLU A 1 76 ? -4.412 4.764 -14.865 1.00 97.75 76 GLU A CA 1
ATOM 633 C C . GLU A 1 76 ? -3.876 6.146 -15.246 1.00 97.75 76 GLU A C 1
ATOM 635 O O . GLU A 1 76 ? -2.792 6.267 -15.817 1.00 97.75 76 GLU A O 1
ATOM 640 N N . GLN A 1 77 ? -4.592 7.210 -14.887 1.00 97.31 77 GLN A N 1
ATOM 641 C CA . GLN A 1 77 ? -4.131 8.570 -15.139 1.00 97.31 77 GLN A CA 1
ATOM 642 C C . GLN A 1 77 ? -2.838 8.893 -14.372 1.00 97.31 77 GLN A C 1
ATOM 644 O O . GLN A 1 77 ? -1.921 9.499 -14.937 1.00 97.31 77 GLN A O 1
ATOM 649 N N . GLU A 1 78 ? -2.748 8.500 -13.098 1.00 95.94 78 GLU A N 1
ATOM 650 C CA . GLU A 1 78 ? -1.536 8.704 -12.302 1.00 95.94 78 GLU A CA 1
ATOM 651 C C . GLU A 1 78 ? -0.376 7.849 -12.820 1.00 95.94 78 GLU A C 1
ATOM 653 O O . GLU A 1 78 ? 0.739 8.357 -12.938 1.00 95.94 78 GLU A O 1
ATOM 658 N N . PHE A 1 79 ? -0.655 6.609 -13.230 1.00 96.31 79 PHE A N 1
ATOM 659 C CA . PHE A 1 79 ? 0.296 5.731 -13.901 1.00 96.31 79 PHE A CA 1
ATOM 660 C C . PHE A 1 79 ? 0.889 6.385 -15.144 1.00 96.31 79 PHE A C 1
ATOM 662 O O . PHE A 1 79 ? 2.105 6.514 -15.249 1.00 96.31 79 PHE A O 1
ATOM 669 N N . LEU A 1 80 ? 0.047 6.859 -16.064 1.00 95.62 80 LEU A N 1
ATOM 670 C CA . LEU A 1 80 ? 0.508 7.505 -17.292 1.00 95.62 80 LEU A CA 1
ATOM 671 C C . LEU A 1 80 ? 1.329 8.762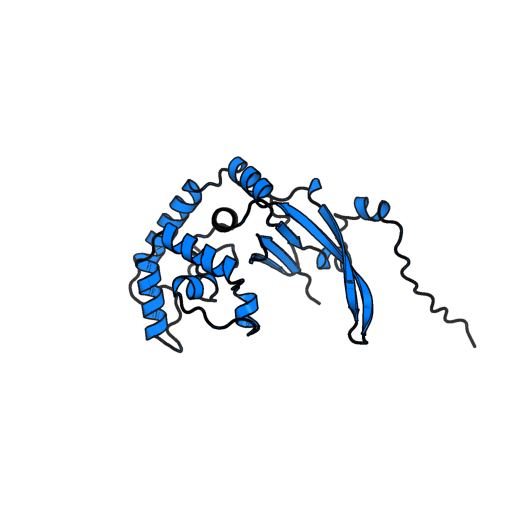 -16.996 1.00 95.62 80 LEU A C 1
ATOM 673 O O . LEU A 1 80 ? 2.344 8.996 -17.649 1.00 95.62 80 LEU A O 1
ATOM 677 N N . THR A 1 81 ? 0.923 9.547 -15.997 1.00 94.44 81 THR A N 1
ATOM 678 C CA . THR A 1 81 ? 1.649 10.755 -15.580 1.00 94.44 81 THR A CA 1
ATOM 679 C C . THR A 1 81 ? 3.035 10.402 -15.031 1.00 94.44 81 THR A C 1
ATOM 681 O O . THR A 1 81 ? 4.038 10.968 -15.470 1.00 94.44 81 THR A O 1
ATOM 684 N N . PHE A 1 82 ? 3.111 9.427 -14.119 1.00 93.44 82 PHE A N 1
ATOM 685 C CA . PHE A 1 82 ? 4.368 8.937 -13.550 1.00 93.44 82 PHE A CA 1
ATOM 686 C C . PHE A 1 82 ? 5.279 8.357 -14.633 1.00 93.44 82 PHE A C 1
ATOM 688 O O . PHE A 1 82 ? 6.474 8.661 -14.702 1.00 93.44 82 PHE A O 1
ATOM 695 N N . TYR A 1 83 ? 4.700 7.532 -15.501 1.00 91.75 83 TYR A N 1
ATOM 696 C CA . TYR A 1 83 ? 5.385 6.868 -16.593 1.00 91.75 83 TYR A CA 1
ATOM 697 C C . TYR A 1 83 ? 5.968 7.887 -17.577 1.00 91.75 83 TYR A C 1
ATOM 699 O O . TYR A 1 83 ? 7.147 7.807 -17.907 1.00 91.75 83 TYR A O 1
ATOM 707 N N . GLN A 1 84 ? 5.198 8.894 -17.998 1.00 91.44 84 GLN A N 1
ATOM 708 C CA . GLN A 1 84 ? 5.686 9.944 -18.899 1.00 91.44 84 GLN A CA 1
ATOM 709 C C . GLN A 1 84 ? 6.856 10.724 -18.291 1.00 91.44 84 GLN A C 1
ATOM 711 O O . GLN A 1 84 ? 7.859 10.942 -18.968 1.00 91.44 84 GLN A O 1
ATOM 716 N N . ALA A 1 85 ? 6.762 11.101 -17.018 1.00 89.88 85 ALA A N 1
ATOM 717 C CA . ALA A 1 85 ? 7.807 11.871 -16.350 1.00 89.88 85 ALA A CA 1
ATOM 718 C C . ALA A 1 85 ? 9.091 11.060 -16.093 1.00 89.88 85 ALA A C 1
ATOM 720 O O . ALA A 1 85 ? 10.196 11.607 -16.084 1.00 89.88 85 ALA A O 1
ATOM 721 N N . THR A 1 86 ? 8.960 9.746 -15.904 1.00 88.62 86 THR A N 1
ATOM 722 C CA . THR A 1 86 ? 10.095 8.868 -15.605 1.00 88.62 86 THR A CA 1
ATOM 723 C C . THR A 1 86 ? 10.734 8.330 -16.886 1.00 88.62 86 THR A C 1
ATOM 725 O O . THR A 1 86 ? 11.939 8.464 -17.082 1.00 88.62 86 THR A O 1
ATOM 728 N N . CYS A 1 87 ? 9.943 7.754 -17.792 1.00 87.56 87 CYS A N 1
ATOM 729 C CA . CYS A 1 87 ? 10.433 6.988 -18.940 1.00 87.56 87 CYS A CA 1
ATOM 730 C C . CYS A 1 87 ? 10.983 7.849 -20.082 1.00 87.56 87 CYS A C 1
ATOM 732 O O . CYS A 1 87 ? 11.705 7.324 -20.929 1.00 87.56 87 CYS A O 1
ATOM 734 N N . GLN A 1 88 ? 10.707 9.159 -20.095 1.00 81.56 88 GLN A N 1
ATOM 735 C CA . GLN A 1 88 ? 11.383 10.104 -20.995 1.00 81.56 88 GLN A CA 1
ATOM 736 C C . GLN A 1 88 ? 12.888 10.220 -20.706 1.00 81.56 88 GLN A C 1
ATOM 738 O O . GLN A 1 88 ? 13.651 10.668 -21.562 1.00 81.56 88 GLN A O 1
ATOM 743 N N . LYS A 1 89 ? 13.337 9.798 -19.518 1.00 78.00 89 LYS A N 1
ATOM 744 C CA . LYS A 1 89 ? 14.749 9.812 -19.140 1.00 78.00 89 LYS A CA 1
ATOM 745 C C . LYS A 1 89 ? 15.461 8.576 -19.694 1.00 78.00 89 LYS A C 1
ATOM 747 O O . LYS A 1 89 ? 14.991 7.440 -19.576 1.00 78.00 89 LYS A O 1
ATOM 752 N N . GLY A 1 90 ? 16.629 8.799 -20.294 1.00 80.94 90 GLY A N 1
ATOM 753 C CA . GLY A 1 90 ? 17.544 7.722 -20.683 1.00 80.94 90 GLY A CA 1
ATOM 754 C C . GLY A 1 90 ? 18.170 7.011 -19.472 1.00 80.94 90 GLY A C 1
ATOM 755 O O . GLY A 1 90 ? 17.948 7.391 -18.324 1.00 80.94 90 GLY A O 1
ATOM 756 N N . GLY A 1 91 ? 18.973 5.975 -19.725 1.00 88.88 91 GLY A N 1
ATOM 757 C CA . GLY A 1 91 ? 19.749 5.273 -18.691 1.00 88.88 91 GLY A CA 1
ATOM 758 C C . GLY A 1 91 ? 18.926 4.331 -17.806 1.00 88.88 91 GLY A C 1
ATOM 759 O O . GLY A 1 91 ? 17.921 3.769 -18.251 1.00 88.88 91 GLY A O 1
ATOM 760 N N . THR A 1 92 ? 19.343 4.178 -16.547 1.00 90.69 92 THR A N 1
ATOM 761 C CA . THR A 1 92 ? 18.755 3.236 -15.577 1.00 90.69 92 THR A CA 1
ATOM 762 C C . THR A 1 92 ? 17.566 3.810 -14.799 1.00 90.69 92 THR A C 1
ATOM 764 O O . THR A 1 92 ? 17.140 3.221 -13.810 1.00 90.69 92 THR A O 1
ATOM 767 N N . LEU A 1 93 ? 16.997 4.943 -15.235 1.00 91.00 93 LEU A N 1
ATOM 768 C CA . LEU A 1 93 ? 15.933 5.655 -14.517 1.00 91.00 93 LEU A CA 1
ATOM 769 C C . LEU A 1 93 ? 16.375 5.985 -13.078 1.00 91.00 93 LEU A C 1
ATOM 771 O O . LEU A 1 93 ? 17.372 6.673 -12.888 1.00 91.00 93 LEU A O 1
ATOM 775 N N . PHE A 1 94 ? 15.641 5.492 -12.082 1.00 92.06 94 PHE A N 1
ATOM 776 C CA . PHE A 1 94 ? 15.946 5.622 -10.658 1.00 92.06 94 PHE A CA 1
ATOM 777 C C . PHE A 1 94 ? 16.497 4.324 -10.040 1.00 92.06 94 PHE A C 1
ATOM 779 O O . PHE A 1 94 ? 16.612 4.215 -8.822 1.00 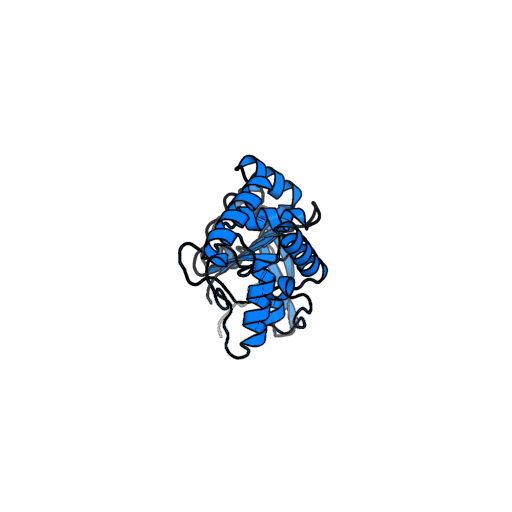92.06 94 PHE A O 1
ATOM 786 N N . PHE A 1 95 ? 16.825 3.321 -10.861 1.00 93.56 95 PHE A N 1
ATOM 787 C CA . PHE A 1 95 ? 17.433 2.082 -10.385 1.00 93.56 95 PHE A CA 1
ATOM 788 C C . PHE A 1 95 ? 18.931 2.285 -10.176 1.00 93.56 95 PHE A C 1
ATOM 790 O O . PHE A 1 95 ? 19.641 2.706 -11.097 1.00 93.56 95 PHE A O 1
ATOM 797 N N . ASN A 1 96 ? 19.412 1.964 -8.973 1.00 90.25 96 ASN A N 1
ATOM 798 C CA . ASN A 1 96 ? 20.819 2.129 -8.628 1.00 90.25 96 ASN A CA 1
ATOM 799 C C . ASN A 1 96 ? 21.697 1.151 -9.440 1.00 90.25 96 ASN A C 1
ATOM 801 O O . ASN A 1 96 ? 21.539 -0.061 -9.283 1.00 90.25 96 ASN A O 1
ATOM 805 N N . PRO A 1 97 ? 22.640 1.636 -10.276 1.00 89.56 97 PRO A N 1
ATOM 806 C CA . PRO A 1 97 ? 23.526 0.778 -11.064 1.00 89.56 97 PRO A CA 1
ATOM 807 C C . PRO A 1 97 ? 24.608 0.084 -10.229 1.00 89.56 97 PRO A C 1
ATOM 809 O O . PRO A 1 97 ? 25.325 -0.763 -10.749 1.00 89.56 97 PRO A O 1
ATOM 812 N N . TYR A 1 98 ? 24.763 0.432 -8.951 1.00 87.50 98 TYR A N 1
ATOM 813 C CA . TYR A 1 98 ? 25.676 -0.251 -8.045 1.00 87.50 98 TYR A CA 1
ATOM 814 C C . TYR A 1 98 ? 24.910 -1.215 -7.122 1.00 87.50 98 TYR A C 1
ATOM 816 O O . TYR A 1 98 ? 23.912 -0.814 -6.519 1.00 87.50 98 TYR A O 1
ATOM 824 N N . PRO A 1 99 ? 25.379 -2.463 -6.931 1.00 87.19 99 PRO A N 1
ATOM 825 C CA . PRO A 1 99 ? 26.623 -3.041 -7.456 1.00 87.19 99 PRO A CA 1
ATOM 826 C C . PRO A 1 99 ? 26.502 -3.659 -8.859 1.00 87.19 99 PRO A C 1
ATOM 828 O O . PRO A 1 99 ? 27.510 -4.096 -9.405 1.00 87.19 99 PRO A O 1
ATOM 831 N N . ASP A 1 100 ? 25.295 -3.728 -9.422 1.00 91.69 100 ASP A N 1
ATOM 832 C CA . ASP A 1 100 ? 24.998 -4.473 -10.648 1.00 91.69 100 ASP A CA 1
ATOM 833 C C . ASP A 1 100 ? 24.275 -3.585 -11.675 1.00 91.69 100 ASP A C 1
ATOM 835 O O . ASP A 1 100 ? 23.056 -3.381 -11.623 1.00 91.69 100 ASP A O 1
ATOM 839 N N . ALA A 1 101 ? 25.054 -3.043 -12.613 1.00 93.19 101 ALA A N 1
ATOM 840 C CA . ALA A 1 101 ? 24.561 -2.127 -13.633 1.00 93.19 101 ALA A CA 1
ATOM 841 C C . ALA A 1 101 ? 23.681 -2.833 -14.674 1.00 93.19 101 ALA A C 1
ATOM 843 O O . ALA A 1 101 ? 22.732 -2.227 -15.171 1.00 93.19 101 ALA A O 1
ATOM 844 N N . GLU A 1 102 ? 23.953 -4.107 -14.974 1.00 94.06 102 GLU A N 1
ATOM 845 C CA . GLU A 1 102 ? 23.137 -4.897 -15.902 1.00 94.06 102 GLU A CA 1
ATOM 846 C C . GLU A 1 102 ? 21.747 -5.128 -15.317 1.00 94.06 102 GLU A C 1
ATOM 848 O O . GLU A 1 102 ? 20.741 -4.924 -15.996 1.00 94.06 102 GLU A O 1
ATOM 853 N N . LYS A 1 103 ? 21.666 -5.453 -14.022 1.00 93.00 103 LYS A N 1
ATOM 854 C CA . LYS A 1 103 ? 20.385 -5.591 -13.328 1.00 93.00 103 LYS A CA 1
ATOM 855 C C . LYS A 1 103 ? 19.612 -4.276 -13.269 1.00 93.00 103 LYS A C 1
ATOM 857 O O . LYS A 1 103 ? 18.397 -4.276 -13.474 1.00 93.00 103 LYS A O 1
ATOM 862 N N . ALA A 1 104 ? 20.282 -3.157 -12.998 1.00 94.19 104 ALA A N 1
ATOM 863 C CA . ALA A 1 104 ? 19.638 -1.843 -13.001 1.00 94.19 104 ALA A CA 1
ATOM 864 C C . ALA A 1 104 ? 19.096 -1.475 -14.390 1.00 94.19 104 ALA A C 1
ATOM 866 O O . ALA A 1 104 ? 17.972 -0.984 -14.508 1.00 94.19 104 ALA A O 1
ATOM 867 N N . GLN A 1 105 ? 19.859 -1.774 -15.442 1.00 95.62 105 GLN A N 1
ATOM 868 C CA . GLN A 1 105 ? 19.439 -1.568 -16.823 1.00 95.62 105 GLN A CA 1
ATOM 869 C C . GLN A 1 105 ? 18.252 -2.468 -17.195 1.00 95.62 105 GLN A C 1
ATOM 871 O O . GLN A 1 105 ? 17.257 -1.970 -17.720 1.00 95.62 105 GLN A O 1
ATOM 876 N N . ALA A 1 106 ? 18.289 -3.754 -16.838 1.00 95.56 106 ALA A N 1
ATOM 877 C CA . ALA A 1 106 ? 17.183 -4.681 -17.071 1.00 95.56 106 ALA A CA 1
ATOM 878 C C . ALA A 1 106 ? 15.895 -4.227 -16.364 1.00 95.56 106 ALA A C 1
ATOM 880 O O . ALA A 1 106 ? 14.809 -4.297 -16.940 1.00 95.56 106 ALA A O 1
ATOM 881 N N . ARG A 1 107 ? 15.998 -3.710 -15.131 1.00 95.81 107 ARG A N 1
ATOM 882 C CA . ARG A 1 107 ? 14.852 -3.135 -14.407 1.00 95.81 107 ARG A CA 1
ATOM 883 C C . ARG A 1 107 ? 14.306 -1.899 -15.114 1.00 95.81 107 ARG A C 1
ATOM 885 O O . ARG A 1 107 ? 13.094 -1.782 -15.255 1.00 95.81 107 ARG A O 1
ATOM 892 N N . ALA A 1 108 ? 15.177 -1.013 -15.594 1.00 95.88 108 ALA A N 1
ATOM 893 C CA . ALA A 1 108 ? 14.779 0.169 -16.353 1.00 95.88 108 ALA A CA 1
ATOM 894 C C . ALA A 1 108 ? 14.063 -0.187 -17.663 1.00 95.88 108 ALA A C 1
ATOM 896 O O . ALA A 1 108 ? 13.074 0.445 -18.024 1.00 95.88 108 ALA A O 1
ATOM 897 N N . GLU A 1 109 ? 14.542 -1.202 -18.377 1.00 95.88 109 GLU A N 1
ATOM 898 C CA . GLU A 1 109 ? 13.914 -1.703 -19.601 1.00 95.88 109 GLU A CA 1
ATOM 899 C C . GLU A 1 109 ? 12.562 -2.355 -19.320 1.00 95.88 109 GLU A C 1
ATOM 901 O O . GLU A 1 109 ? 11.580 -2.014 -19.976 1.00 95.88 109 GLU A O 1
ATOM 906 N N . ALA A 1 110 ? 12.480 -3.214 -18.301 1.00 96.56 110 ALA A N 1
ATOM 907 C CA . ALA A 1 110 ? 11.219 -3.817 -17.882 1.00 96.56 110 ALA A CA 1
ATOM 908 C C . ALA A 1 110 ? 10.200 -2.765 -17.428 1.00 96.56 110 ALA A C 1
ATOM 910 O O . ALA A 1 110 ? 9.030 -2.853 -17.788 1.00 96.56 110 ALA A O 1
ATOM 911 N N . PHE A 1 111 ? 10.648 -1.741 -16.696 1.00 96.06 111 PHE A N 1
ATOM 912 C CA . PHE A 1 111 ? 9.799 -0.637 -16.258 1.00 96.06 111 PHE A CA 1
ATOM 913 C C . PHE A 1 111 ? 9.198 0.127 -17.446 1.00 96.06 111 PHE A C 1
ATOM 915 O O . PHE A 1 111 ? 8.015 0.450 -17.425 1.00 96.06 111 PHE A O 1
ATOM 922 N N . ARG A 1 112 ? 9.990 0.383 -18.498 1.00 95.31 112 ARG A N 1
ATOM 923 C CA . ARG A 1 112 ? 9.512 1.015 -19.742 1.00 95.31 112 ARG A CA 1
ATOM 924 C C . ARG A 1 112 ? 8.608 0.092 -20.567 1.00 95.31 112 ARG A C 1
ATOM 926 O O . ARG A 1 112 ? 7.709 0.550 -21.252 1.00 95.31 112 ARG A O 1
ATOM 933 N N . ALA A 1 113 ? 8.857 -1.209 -20.571 1.00 95.56 113 ALA A N 1
ATOM 934 C CA . ALA A 1 113 ? 8.059 -2.126 -21.381 1.00 95.56 113 ALA A CA 1
ATOM 935 C C . ALA A 1 113 ? 6.672 -2.406 -20.774 1.00 95.56 113 ALA A C 1
ATOM 937 O O . ALA A 1 113 ? 5.748 -2.740 -21.511 1.00 95.56 113 ALA A O 1
ATOM 938 N N . ALA A 1 114 ? 6.537 -2.290 -19.450 1.00 97.06 114 ALA A N 1
ATOM 939 C CA . ALA A 1 114 ? 5.347 -2.700 -18.717 1.00 97.06 114 ALA A CA 1
ATOM 940 C C . ALA A 1 114 ? 4.173 -1.717 -18.843 1.00 97.06 114 ALA A C 1
ATOM 942 O O . ALA A 1 114 ? 4.307 -0.506 -18.649 1.00 97.06 114 ALA A O 1
ATOM 943 N N . THR A 1 115 ? 2.991 -2.273 -19.091 1.00 96.94 115 THR A N 1
ATOM 944 C CA . THR A 1 115 ? 1.694 -1.596 -18.998 1.00 96.94 115 THR A CA 1
ATOM 945 C C . THR A 1 115 ? 1.151 -1.641 -17.566 1.00 96.94 115 THR A C 1
ATOM 947 O O . THR A 1 115 ? 1.661 -2.379 -16.722 1.00 96.94 115 THR A O 1
ATOM 950 N N . LEU A 1 116 ? 0.096 -0.872 -17.268 1.00 97.38 116 LEU A N 1
ATOM 951 C CA . LEU A 1 116 ? -0.557 -0.926 -15.953 1.00 97.38 116 LEU A CA 1
ATOM 952 C C . LEU A 1 116 ? -1.047 -2.342 -15.606 1.00 97.38 116 LEU A C 1
ATOM 954 O O . LEU A 1 116 ? -0.894 -2.777 -14.466 1.00 97.38 116 LEU A O 1
ATOM 958 N N . ASP A 1 117 ? -1.578 -3.074 -16.585 1.00 98.00 117 ASP A N 1
ATOM 959 C CA . ASP A 1 117 ? -2.039 -4.450 -16.389 1.00 98.00 117 ASP A CA 1
ATOM 960 C C . ASP A 1 117 ? -0.880 -5.383 -16.005 1.00 98.00 117 ASP A C 1
ATOM 962 O O . ASP A 1 117 ? -1.024 -6.189 -15.085 1.00 98.00 117 ASP A O 1
ATOM 966 N N . ASP A 1 118 ? 0.299 -5.222 -16.621 1.00 98.25 118 ASP A N 1
ATOM 967 C CA . ASP A 1 118 ? 1.502 -5.991 -16.262 1.00 98.25 118 ASP A CA 1
ATOM 968 C C . ASP A 1 118 ? 1.939 -5.712 -14.815 1.00 98.25 118 ASP A C 1
ATOM 970 O O . ASP A 1 118 ? 2.331 -6.625 -14.077 1.00 98.25 118 ASP A O 1
ATOM 974 N N . TRP A 1 119 ? 1.846 -4.450 -14.380 1.00 97.94 119 TRP A N 1
ATOM 975 C CA . TRP A 1 119 ? 2.134 -4.054 -13.000 1.00 97.94 119 TRP A CA 1
ATOM 976 C C . TRP A 1 119 ? 1.148 -4.661 -12.007 1.00 97.94 119 TRP A C 1
ATOM 978 O O . TRP A 1 119 ? 1.560 -5.102 -10.932 1.00 97.94 119 TRP A O 1
ATOM 988 N N . LEU A 1 120 ? -0.135 -4.728 -12.354 1.00 98.00 120 LEU A N 1
ATOM 989 C CA . LEU A 1 120 ? -1.157 -5.343 -11.511 1.00 98.00 120 LEU A CA 1
ATOM 990 C C . LEU A 1 120 ? -1.032 -6.864 -11.476 1.00 98.00 120 LEU A C 1
ATOM 992 O O . LEU A 1 120 ? -1.176 -7.461 -10.410 1.00 98.00 120 LEU A O 1
ATOM 996 N N . GLU A 1 121 ? -0.675 -7.506 -12.587 1.00 98.12 121 GLU A N 1
ATOM 997 C CA . GLU A 1 121 ? -0.363 -8.935 -12.598 1.00 98.12 121 GLU A CA 1
ATOM 998 C C . GLU A 1 121 ? 0.860 -9.233 -11.715 1.00 98.12 121 GLU A C 1
ATOM 1000 O O . GLU A 1 121 ? 0.861 -10.187 -10.928 1.00 98.12 121 GLU A O 1
ATOM 1005 N N . ALA A 1 122 ? 1.904 -8.404 -11.798 1.00 97.75 122 ALA A N 1
ATOM 1006 C CA . ALA A 1 122 ? 3.068 -8.510 -10.926 1.00 97.75 122 ALA A CA 1
ATOM 1007 C C . ALA A 1 122 ? 2.698 -8.275 -9.452 1.00 97.75 122 ALA A C 1
ATOM 1009 O O . ALA A 1 122 ? 3.130 -9.036 -8.585 1.00 97.75 122 ALA A O 1
ATOM 1010 N N . LEU A 1 123 ? 1.848 -7.290 -9.156 1.00 97.31 123 LEU A N 1
ATOM 1011 C CA . LEU A 1 123 ? 1.353 -7.037 -7.805 1.00 97.31 123 LEU A CA 1
ATOM 1012 C C . LEU A 1 123 ? 0.564 -8.240 -7.269 1.00 97.31 123 LEU A C 1
ATOM 1014 O O . LEU A 1 123 ? 0.828 -8.697 -6.159 1.00 97.31 123 LEU A O 1
ATOM 1018 N N . ALA A 1 124 ? -0.320 -8.829 -8.076 1.00 96.81 124 ALA A N 1
ATOM 1019 C CA . ALA A 1 124 ? -1.056 -10.042 -7.724 1.00 96.81 124 ALA A CA 1
ATOM 1020 C C . ALA A 1 124 ? -0.117 -11.228 -7.443 1.00 96.81 124 ALA A C 1
ATOM 1022 O O . ALA A 1 124 ? -0.326 -11.978 -6.486 1.00 96.81 124 ALA A O 1
ATOM 1023 N N . LYS A 1 125 ? 0.953 -11.394 -8.237 1.00 96.31 125 LYS A N 1
ATOM 1024 C CA . LYS A 1 125 ? 1.995 -12.410 -7.995 1.00 96.31 125 LYS A CA 1
ATOM 1025 C C . LYS A 1 125 ? 2.731 -12.164 -6.683 1.00 96.31 125 LYS A C 1
ATOM 1027 O O . LYS A 1 125 ? 2.959 -13.122 -5.944 1.00 96.31 125 LYS A O 1
ATOM 1032 N N . ALA A 1 126 ? 3.078 -10.910 -6.386 1.00 94.81 126 ALA A N 1
ATOM 1033 C CA . ALA A 1 126 ? 3.700 -10.538 -5.122 1.00 94.81 126 ALA A CA 1
ATOM 1034 C C . ALA A 1 126 ? 2.786 -10.927 -3.953 1.00 94.81 126 ALA A C 1
ATOM 1036 O O . ALA A 1 126 ? 3.216 -11.701 -3.097 1.00 94.81 126 ALA A O 1
ATOM 1037 N N . VAL A 1 127 ? 1.521 -10.482 -3.994 1.00 94.25 127 VAL A N 1
ATOM 1038 C CA . VAL A 1 127 ? 0.477 -10.752 -2.989 1.00 94.25 127 VAL A CA 1
ATOM 1039 C C . VAL A 1 127 ? 0.294 -12.245 -2.760 1.00 94.25 127 VAL A C 1
ATOM 1041 O O . VAL A 1 127 ? 0.392 -12.720 -1.630 1.00 94.25 127 VAL A O 1
ATOM 1044 N N . LYS A 1 128 ? 0.114 -13.020 -3.833 1.00 93.06 128 LYS A N 1
ATOM 1045 C CA . LYS A 1 128 ? -0.053 -14.476 -3.755 1.00 93.06 128 LYS A CA 1
ATOM 1046 C C . LYS A 1 128 ? 1.176 -15.183 -3.175 1.00 93.06 128 LYS A C 1
ATOM 1048 O O . LYS A 1 128 ? 1.031 -16.188 -2.483 1.00 93.06 128 LYS A O 1
ATOM 1053 N N . GLY A 1 129 ? 2.375 -14.680 -3.463 1.00 91.06 129 GLY A N 1
ATOM 1054 C CA . GLY A 1 129 ? 3.631 -15.189 -2.910 1.00 91.06 129 GLY A CA 1
ATOM 1055 C C . GLY A 1 129 ? 3.959 -14.665 -1.509 1.00 91.06 129 GLY A C 1
ATOM 1056 O O . GLY A 1 129 ? 4.981 -15.062 -0.951 1.00 91.06 129 GLY A O 1
ATOM 1057 N N . ASN A 1 130 ? 3.132 -13.769 -0.953 1.00 90.44 130 ASN A N 1
ATOM 1058 C CA . ASN A 1 130 ? 3.406 -13.016 0.270 1.00 90.44 130 ASN A CA 1
ATOM 1059 C C . ASN A 1 130 ? 4.821 -12.400 0.264 1.00 90.44 130 ASN A C 1
ATOM 1061 O O . ASN A 1 130 ? 5.572 -12.470 1.244 1.00 90.44 130 ASN A O 1
ATOM 1065 N N . VAL A 1 131 ? 5.216 -11.861 -0.893 1.00 92.25 131 VAL A N 1
ATOM 1066 C CA . VAL A 1 131 ? 6.503 -11.198 -1.092 1.00 92.25 131 VAL A CA 1
ATOM 1067 C C . VAL A 1 131 ? 6.317 -9.721 -0.780 1.00 92.25 131 VAL A C 1
ATOM 1069 O O . VAL A 1 131 ? 5.630 -9.012 -1.516 1.00 92.25 131 VAL A O 1
ATOM 1072 N N . THR A 1 132 ? 6.942 -9.247 0.294 1.00 90.50 132 THR A N 1
ATOM 1073 C CA . THR A 1 132 ? 6.945 -7.831 0.681 1.00 90.50 132 THR A CA 1
ATOM 1074 C C . THR A 1 132 ? 8.377 -7.338 0.849 1.00 90.50 132 THR A C 1
ATOM 1076 O O . THR A 1 132 ? 9.300 -8.129 1.068 1.00 90.50 132 THR A O 1
ATOM 1079 N N . ARG A 1 133 ? 8.577 -6.018 0.783 1.00 88.81 133 ARG A N 1
ATOM 1080 C CA . ARG A 1 133 ? 9.882 -5.397 1.051 1.00 88.81 133 ARG A CA 1
ATOM 1081 C C . ARG A 1 133 ? 10.408 -5.762 2.441 1.00 88.81 133 ARG A C 1
ATOM 1083 O O . ARG A 1 133 ? 11.576 -6.108 2.583 1.00 88.81 133 ARG A O 1
ATOM 1090 N N . VAL A 1 134 ? 9.540 -5.733 3.455 1.00 87.00 134 VAL A N 1
ATOM 1091 C CA . VAL A 1 134 ? 9.887 -6.064 4.847 1.00 87.00 134 VAL A CA 1
ATOM 1092 C C . VAL A 1 134 ? 10.407 -7.497 4.952 1.00 87.00 134 VAL A C 1
ATOM 1094 O O . VAL A 1 134 ? 11.501 -7.717 5.469 1.00 87.00 134 VAL A O 1
ATOM 1097 N N . ARG A 1 135 ? 9.683 -8.465 4.380 1.00 89.06 135 ARG A N 1
ATOM 1098 C CA . ARG A 1 135 ? 10.072 -9.883 4.428 1.00 89.06 135 ARG A CA 1
ATOM 1099 C C . ARG A 1 135 ? 11.338 -10.176 3.626 1.00 89.06 135 ARG A C 1
ATOM 1101 O O . ARG A 1 135 ? 12.155 -10.992 4.045 1.00 89.06 135 ARG A O 1
ATOM 1108 N N . ARG A 1 136 ? 11.543 -9.477 2.504 1.00 88.88 136 ARG A N 1
ATOM 1109 C CA . ARG A 1 136 ? 12.804 -9.530 1.746 1.00 88.88 136 ARG A CA 1
ATOM 1110 C C . ARG A 1 136 ? 13.977 -9.003 2.569 1.00 88.88 136 ARG A C 1
ATOM 1112 O O . ARG A 1 136 ? 15.005 -9.667 2.643 1.00 88.88 136 ARG A O 1
ATOM 1119 N N . ASN A 1 137 ? 13.816 -7.851 3.218 1.00 86.56 137 ASN A N 1
ATOM 1120 C CA . ASN A 1 137 ? 14.856 -7.255 4.060 1.00 86.56 137 ASN A CA 1
ATOM 1121 C C . ASN A 1 137 ? 15.182 -8.119 5.288 1.00 86.56 137 ASN A C 1
ATOM 1123 O O . ASN A 1 137 ? 16.328 -8.144 5.726 1.00 86.56 137 ASN A O 1
ATOM 1127 N N . ALA A 1 138 ? 14.196 -8.849 5.814 1.00 87.31 138 ALA A N 1
ATOM 1128 C CA . ALA A 1 138 ? 14.380 -9.821 6.889 1.00 87.31 138 ALA A CA 1
ATOM 1129 C C . ALA A 1 138 ? 15.022 -11.147 6.424 1.00 87.31 138 ALA A C 1
ATOM 1131 O O . ALA A 1 138 ? 15.338 -11.996 7.253 1.00 87.31 138 ALA A O 1
ATOM 1132 N N . GLY A 1 139 ? 15.217 -11.348 5.114 1.00 85.25 139 GLY A N 1
ATOM 1133 C CA . GLY A 1 139 ? 15.747 -12.595 4.555 1.00 85.25 139 GLY A CA 1
ATOM 1134 C C . GLY A 1 139 ? 14.763 -13.771 4.594 1.00 85.25 139 GLY A C 1
ATOM 1135 O O . GLY A 1 139 ? 15.165 -14.907 4.361 1.00 85.25 139 GLY A O 1
ATOM 1136 N N . GLU A 1 140 ? 13.480 -13.521 4.866 1.00 86.25 140 GLU A N 1
ATOM 1137 C CA . GLU A 1 140 ? 12.443 -14.560 4.959 1.00 86.25 140 GLU A CA 1
ATOM 1138 C C . GLU A 1 140 ? 11.997 -15.090 3.592 1.00 86.25 140 GLU A C 1
ATOM 1140 O O . GLU A 1 140 ? 11.384 -16.154 3.499 1.00 86.25 140 GLU A O 1
ATOM 1145 N N . VAL A 1 141 ? 12.245 -14.322 2.530 1.00 83.81 141 VAL A N 1
ATOM 1146 C CA . VAL A 1 141 ? 11.801 -14.631 1.170 1.00 83.81 141 VAL A CA 1
ATOM 1147 C C . VAL A 1 141 ? 12.953 -14.410 0.195 1.00 83.81 141 VAL A C 1
ATOM 1149 O O . VAL A 1 141 ? 13.654 -13.398 0.258 1.00 83.81 141 VAL A O 1
ATOM 1152 N N . PHE A 1 142 ? 13.136 -15.358 -0.727 1.00 78.38 142 PHE A N 1
ATOM 1153 C CA . PHE A 1 142 ? 14.124 -15.249 -1.798 1.00 78.38 142 PHE A CA 1
ATOM 1154 C C . PHE A 1 142 ? 13.811 -14.093 -2.755 1.00 78.38 142 PHE A C 1
ATOM 1156 O O . PHE A 1 142 ? 12.670 -13.652 -2.896 1.00 78.38 142 PHE A O 1
ATOM 1163 N N . HIS A 1 143 ? 14.846 -13.622 -3.450 1.00 80.81 143 HIS A N 1
ATOM 1164 C CA . HIS A 1 143 ? 14.695 -12.587 -4.466 1.00 80.81 143 HIS A CA 1
ATOM 1165 C C . HIS A 1 143 ? 13.732 -13.047 -5.573 1.00 80.81 143 HIS A C 1
ATOM 1167 O O . HIS A 1 143 ? 13.903 -14.153 -6.094 1.00 80.81 143 HIS A O 1
ATOM 1173 N N . PRO A 1 144 ? 12.734 -12.225 -5.949 1.00 88.62 144 PRO A N 1
ATOM 1174 C CA . PRO A 1 144 ? 11.788 -12.592 -6.994 1.00 88.62 144 PRO A CA 1
ATOM 1175 C C . PRO A 1 144 ? 12.484 -12.817 -8.336 1.00 88.62 144 PRO A C 1
ATOM 1177 O O . PRO A 1 144 ? 13.350 -12.041 -8.731 1.00 88.62 144 PRO A O 1
ATOM 1180 N N . THR A 1 145 ? 12.071 -13.855 -9.064 1.00 89.31 145 THR A N 1
ATOM 1181 C CA . THR A 1 145 ? 12.528 -14.100 -10.442 1.00 89.31 145 THR A CA 1
ATOM 1182 C C . THR A 1 145 ? 11.823 -13.197 -11.451 1.00 89.31 145 THR A C 1
ATOM 1184 O O . THR A 1 145 ? 12.397 -12.842 -12.476 1.00 89.31 145 THR A O 1
ATOM 1187 N N . ASN A 1 146 ? 10.576 -12.807 -11.169 1.00 95.12 146 ASN A N 1
ATOM 1188 C CA . ASN A 1 146 ? 9.855 -11.823 -11.964 1.00 95.12 146 ASN A CA 1
ATOM 1189 C C . ASN A 1 146 ? 10.386 -10.417 -11.648 1.00 95.12 146 ASN A C 1
ATOM 1191 O O . ASN A 1 146 ? 10.320 -9.968 -10.503 1.00 95.12 146 ASN A O 1
ATOM 1195 N N . ILE A 1 147 ? 10.879 -9.722 -12.672 1.00 96.44 147 ILE A N 1
ATOM 1196 C CA . ILE A 1 147 ? 11.547 -8.429 -12.515 1.00 96.44 147 ILE A CA 1
ATOM 1197 C C . ILE A 1 147 ? 10.615 -7.314 -12.021 1.00 96.44 147 ILE A C 1
ATOM 1199 O O . ILE A 1 147 ? 11.039 -6.493 -11.218 1.00 96.44 147 ILE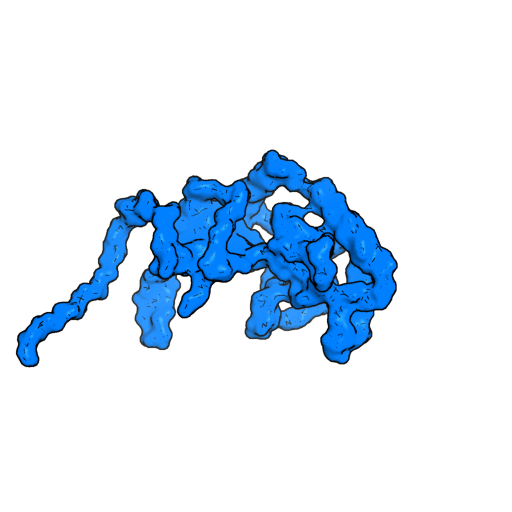 A O 1
ATOM 1203 N N . LEU A 1 148 ? 9.337 -7.310 -12.414 1.00 97.38 148 LEU A N 1
ATOM 1204 C CA . LEU A 1 148 ? 8.366 -6.328 -11.923 1.00 97.38 148 LEU A CA 1
ATOM 1205 C C . LEU A 1 148 ? 8.040 -6.578 -10.446 1.00 97.38 148 LEU A C 1
ATOM 1207 O O . LEU A 1 148 ? 7.981 -5.636 -9.664 1.00 97.38 148 LEU A O 1
ATOM 1211 N N . VAL A 1 149 ? 7.931 -7.845 -10.026 1.00 96.44 149 VAL A N 1
ATOM 1212 C CA . VAL A 1 149 ? 7.804 -8.199 -8.599 1.00 96.44 149 VAL A CA 1
ATOM 1213 C C . VAL A 1 149 ? 9.047 -7.759 -7.818 1.00 96.44 149 VAL A C 1
ATOM 1215 O O . VAL A 1 149 ? 8.923 -7.221 -6.715 1.00 96.44 149 VAL A O 1
ATOM 1218 N N . ASP A 1 150 ? 10.242 -7.964 -8.383 1.00 95.06 150 ASP A N 1
ATOM 1219 C CA . ASP A 1 150 ? 11.504 -7.506 -7.790 1.00 95.06 150 ASP A CA 1
ATOM 1220 C C . ASP A 1 150 ? 11.542 -5.979 -7.635 1.00 95.06 150 ASP A C 1
ATOM 1222 O O . ASP A 1 150 ? 12.004 -5.505 -6.597 1.00 95.06 150 ASP A O 1
ATOM 1226 N N . ILE A 1 151 ? 11.010 -5.230 -8.607 1.00 95.50 151 ILE A N 1
ATOM 1227 C CA . ILE A 1 151 ? 10.896 -3.767 -8.556 1.00 95.50 151 ILE A CA 1
ATOM 1228 C C . ILE A 1 151 ? 9.880 -3.325 -7.491 1.00 95.50 151 ILE A C 1
ATOM 1230 O O . ILE A 1 151 ? 10.246 -2.563 -6.600 1.00 95.50 151 ILE A O 1
ATOM 1234 N N . ILE A 1 152 ? 8.637 -3.830 -7.521 1.00 95.19 152 ILE A N 1
ATOM 1235 C CA . ILE A 1 152 ? 7.562 -3.456 -6.573 1.00 95.19 152 ILE A CA 1
ATOM 1236 C C . ILE A 1 152 ? 8.013 -3.635 -5.120 1.00 95.19 152 ILE A C 1
ATOM 1238 O O . ILE A 1 1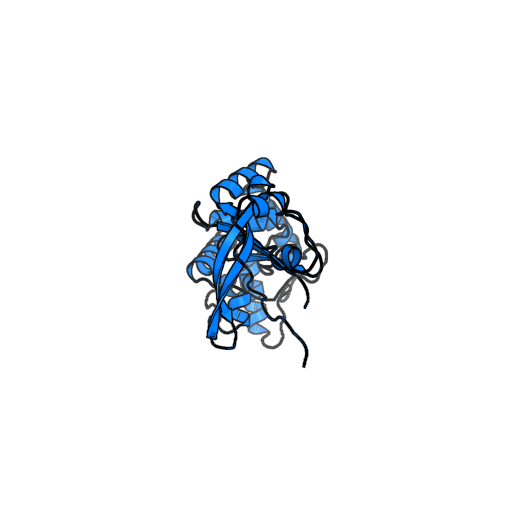52 ? 7.748 -2.797 -4.261 1.00 95.19 152 ILE A O 1
ATOM 1242 N N . THR A 1 153 ? 8.684 -4.754 -4.841 1.00 92.94 153 THR A N 1
ATOM 1243 C CA . THR A 1 153 ? 9.091 -5.144 -3.483 1.00 92.94 153 THR A CA 1
ATOM 1244 C C . THR A 1 153 ? 10.524 -4.719 -3.142 1.00 92.94 153 THR A C 1
ATOM 1246 O O . THR A 1 153 ? 11.047 -5.109 -2.097 1.00 92.94 153 THR A O 1
ATOM 1249 N N . GLY A 1 154 ? 11.171 -3.963 -4.032 1.00 91.12 154 GLY A N 1
ATOM 1250 C CA . GLY A 1 154 ? 12.524 -3.448 -3.872 1.00 91.12 154 GLY A CA 1
ATOM 1251 C C . GLY A 1 154 ? 12.591 -2.146 -3.069 1.00 91.12 154 GLY A C 1
ATOM 1252 O O . GLY A 1 154 ? 11.605 -1.666 -2.508 1.00 91.12 154 GLY A O 1
ATOM 1253 N N . SER A 1 155 ? 13.796 -1.580 -2.996 1.00 89.75 155 SER A N 1
ATOM 1254 C CA . SER A 1 155 ? 14.082 -0.312 -2.308 1.00 89.75 155 SER A CA 1
ATOM 1255 C C . SER A 1 155 ? 14.328 0.867 -3.251 1.00 89.75 155 SER A C 1
ATOM 1257 O O . SER A 1 155 ? 14.441 1.994 -2.776 1.00 89.75 155 SER A O 1
ATOM 1259 N N . ASP A 1 156 ? 14.463 0.607 -4.553 1.00 91.06 156 ASP A N 1
ATOM 1260 C CA . ASP A 1 156 ? 14.692 1.639 -5.565 1.00 91.06 156 ASP A CA 1
ATOM 1261 C C . ASP A 1 156 ? 13.465 2.559 -5.665 1.00 91.06 156 ASP A C 1
ATOM 1263 O O . ASP A 1 156 ? 12.327 2.086 -5.649 1.00 91.06 156 ASP A O 1
ATOM 1267 N N . ARG A 1 157 ? 13.696 3.874 -5.751 1.00 88.94 157 ARG A N 1
ATOM 1268 C CA . ARG A 1 157 ? 12.642 4.894 -5.847 1.00 88.94 157 ARG A CA 1
ATOM 1269 C C . ARG A 1 157 ? 13.142 6.136 -6.578 1.00 88.94 157 ARG A C 1
ATOM 1271 O O . ARG A 1 157 ? 14.339 6.406 -6.508 1.00 88.94 157 ARG A O 1
ATOM 1278 N N . PRO A 1 158 ? 12.259 6.937 -7.192 1.00 88.00 158 PRO A N 1
ATOM 1279 C CA . PRO A 1 158 ? 12.643 8.243 -7.712 1.00 88.00 158 PRO A CA 1
ATOM 1280 C C . PRO A 1 158 ? 13.161 9.176 -6.609 1.00 88.00 158 PRO A C 1
ATOM 1282 O O . PRO A 1 158 ? 12.541 9.303 -5.553 1.00 88.00 158 PRO A O 1
ATOM 1285 N N . ASP A 1 159 ? 14.259 9.880 -6.890 1.00 83.75 159 ASP A N 1
ATOM 1286 C CA . ASP A 1 159 ? 14.819 10.906 -5.995 1.00 83.75 159 ASP A CA 1
ATOM 1287 C C . ASP A 1 159 ? 14.173 12.287 -6.192 1.00 83.75 159 ASP A C 1
ATOM 1289 O O . ASP A 1 159 ? 14.269 13.173 -5.341 1.00 83.75 159 ASP A O 1
ATOM 1293 N N . GLU A 1 160 ? 13.500 12.495 -7.324 1.00 85.06 160 GLU A N 1
ATOM 1294 C CA . GLU A 1 160 ? 12.832 13.756 -7.625 1.00 85.06 160 GLU A CA 1
ATOM 1295 C C . GLU A 1 160 ? 11.569 13.913 -6.787 1.00 85.06 160 GLU A C 1
ATOM 1297 O O . GLU A 1 160 ? 10.681 13.062 -6.802 1.00 85.06 160 GLU A O 1
ATOM 1302 N N . ARG A 1 161 ? 11.450 15.049 -6.094 1.00 82.12 161 ARG A N 1
ATOM 1303 C CA . ARG A 1 161 ? 10.324 15.344 -5.196 1.00 82.12 161 ARG A CA 1
ATOM 1304 C C . ARG A 1 161 ? 8.954 15.201 -5.870 1.00 82.12 161 ARG A C 1
ATOM 1306 O O . ARG A 1 161 ? 7.991 14.809 -5.220 1.00 82.12 161 ARG A O 1
ATOM 1313 N N . GLU A 1 162 ? 8.870 15.513 -7.160 1.00 83.06 162 GLU A N 1
ATOM 1314 C CA . GLU A 1 162 ? 7.651 15.409 -7.975 1.00 83.06 162 GLU A CA 1
ATOM 1315 C C . GLU A 1 162 ? 7.321 13.976 -8.414 1.00 83.06 162 GLU A C 1
ATOM 1317 O O . GLU A 1 162 ? 6.253 13.740 -8.967 1.00 83.06 162 GLU A O 1
ATOM 1322 N N . LEU A 1 163 ? 8.212 13.018 -8.166 1.00 85.06 163 LEU A N 1
ATOM 1323 C CA . LEU A 1 163 ? 8.037 11.597 -8.473 1.00 85.06 163 LEU A CA 1
ATOM 1324 C C . LEU A 1 163 ? 8.133 10.714 -7.232 1.00 85.06 163 LEU A C 1
ATOM 1326 O O . LEU A 1 163 ? 7.818 9.531 -7.299 1.00 85.06 163 LEU A O 1
ATOM 1330 N N . MET A 1 164 ? 8.518 11.278 -6.087 1.00 87.44 164 MET A N 1
ATOM 1331 C CA . MET A 1 164 ? 8.477 10.572 -4.817 1.00 87.44 164 MET A CA 1
ATOM 1332 C C . MET A 1 164 ? 7.065 10.054 -4.536 1.00 87.44 164 MET A C 1
ATOM 1334 O O . MET A 1 164 ? 6.082 10.800 -4.640 1.00 87.44 164 MET A O 1
ATOM 1338 N N . THR A 1 165 ? 7.005 8.775 -4.173 1.00 91.31 165 THR A N 1
ATOM 1339 C CA . THR A 1 165 ? 5.788 8.073 -3.778 1.00 91.31 165 THR A CA 1
ATOM 1340 C C . THR A 1 165 ? 5.451 8.364 -2.317 1.00 91.31 165 THR A C 1
ATOM 1342 O O . THR A 1 165 ? 6.337 8.531 -1.476 1.00 91.31 165 THR A O 1
ATOM 1345 N N . GLU A 1 166 ? 4.160 8.401 -2.012 1.00 92.31 166 GLU A N 1
ATOM 1346 C CA . GLU A 1 166 ? 3.603 8.563 -0.663 1.00 92.31 166 GLU A CA 1
ATOM 1347 C C . GLU A 1 166 ? 3.340 7.209 0.017 1.00 92.31 166 GLU A C 1
ATOM 1349 O O . GLU A 1 166 ? 2.814 7.160 1.120 1.00 92.31 166 GLU A O 1
ATOM 1354 N N . HIS A 1 167 ? 3.697 6.104 -0.641 1.00 93.69 167 HIS A N 1
ATOM 1355 C CA . HIS A 1 167 ? 3.502 4.742 -0.153 1.00 93.69 167 HIS A CA 1
ATOM 1356 C C . HIS A 1 167 ? 4.802 3.927 -0.147 1.00 93.69 167 HIS A C 1
ATOM 1358 O O . HIS A 1 167 ? 5.783 4.248 -0.824 1.00 93.69 167 HIS A O 1
ATOM 1364 N N . CYS A 1 168 ? 4.791 2.811 0.582 1.00 92.31 168 CYS A N 1
ATOM 1365 C CA . CYS A 1 168 ? 5.943 1.940 0.806 1.00 92.31 168 CYS A CA 1
ATOM 1366 C C . CYS A 1 168 ? 6.292 1.003 -0.363 1.00 92.31 168 CYS A C 1
ATOM 1368 O O . CYS A 1 168 ? 7.411 0.484 -0.400 1.00 92.31 168 CYS A O 1
ATOM 1370 N N . LEU A 1 169 ? 5.394 0.812 -1.338 1.00 93.12 169 LEU A N 1
ATOM 1371 C CA . LEU A 1 169 ? 5.661 0.048 -2.569 1.00 93.12 169 LEU A CA 1
ATOM 1372 C C . LEU A 1 169 ? 6.385 0.909 -3.617 1.00 93.12 169 LEU A C 1
ATOM 1374 O O . LEU A 1 169 ? 5.827 1.268 -4.647 1.00 93.12 169 LEU A O 1
ATOM 1378 N N . LEU A 1 170 ? 7.628 1.270 -3.314 1.00 91.25 170 LEU A N 1
ATOM 1379 C CA . LEU A 1 170 ? 8.393 2.336 -3.976 1.00 91.25 170 LEU A CA 1
ATOM 1380 C C . LEU A 1 170 ? 8.599 2.179 -5.492 1.00 91.25 170 LEU A C 1
ATOM 1382 O O . LEU A 1 170 ? 8.791 3.172 -6.190 1.00 91.25 170 LEU A O 1
ATOM 1386 N N . GLY A 1 171 ? 8.594 0.941 -5.987 1.00 92.44 171 GLY A N 1
ATOM 1387 C CA . GLY A 1 171 ? 8.775 0.651 -7.407 1.00 92.44 171 GLY A CA 1
ATOM 1388 C C . GLY A 1 171 ? 7.482 0.658 -8.222 1.00 92.44 171 GLY A C 1
ATOM 1389 O O . GLY A 1 171 ? 7.557 0.588 -9.447 1.00 92.44 171 GLY A O 1
ATOM 1390 N N . PHE A 1 172 ? 6.309 0.704 -7.577 1.00 95.12 172 PHE A N 1
ATOM 1391 C CA . PHE A 1 172 ? 5.037 0.730 -8.296 1.00 95.12 172 PHE A CA 1
ATOM 1392 C C . PHE A 1 172 ? 4.801 2.134 -8.888 1.00 95.12 172 PHE A C 1
ATOM 1394 O O . PHE A 1 172 ? 4.956 3.124 -8.174 1.00 95.12 172 PHE A O 1
ATOM 1401 N N . PRO A 1 173 ? 4.425 2.248 -10.172 1.00 94.69 173 PRO A N 1
ATOM 1402 C CA . PRO A 1 173 ? 4.346 3.517 -10.904 1.00 94.69 173 PRO A CA 1
ATOM 1403 C C . PRO A 1 173 ? 3.088 4.353 -10.591 1.00 94.69 173 PRO A C 1
ATOM 1405 O O . PRO A 1 173 ? 2.371 4.767 -11.494 1.00 94.69 173 PRO A O 1
ATOM 1408 N N . CYS A 1 174 ? 2.811 4.631 -9.321 1.00 94.75 174 CYS A N 1
ATOM 1409 C CA . CYS A 1 174 ? 1.873 5.669 -8.882 1.00 94.75 174 CYS A CA 1
ATOM 1410 C C . CYS A 1 174 ? 2.485 6.415 -7.693 1.00 94.75 174 CYS A C 1
ATOM 1412 O O . CYS A 1 174 ? 3.447 5.932 -7.106 1.00 94.75 174 CYS A O 1
ATOM 1414 N N . ARG A 1 175 ? 1.986 7.605 -7.342 1.00 94.06 175 ARG A N 1
ATOM 1415 C CA . ARG A 1 175 ? 2.534 8.364 -6.206 1.00 94.06 175 ARG A CA 1
ATOM 1416 C C . ARG A 1 175 ? 1.618 8.314 -5.004 1.00 94.06 175 ARG A C 1
ATOM 1418 O O . ARG A 1 175 ? 2.104 8.104 -3.897 1.00 94.06 175 ARG A O 1
ATOM 1425 N N . SER A 1 176 ? 0.329 8.542 -5.218 1.00 95.38 176 SER A N 1
ATOM 1426 C CA . SER A 1 176 ? -0.628 8.710 -4.135 1.00 95.38 176 SER A CA 1
ATOM 1427 C C . SER A 1 176 ? -0.887 7.409 -3.382 1.00 95.38 176 SER A C 1
ATOM 1429 O O . SER A 1 176 ? -0.998 6.321 -3.958 1.00 95.38 176 SER A O 1
ATOM 1431 N N . ILE A 1 177 ? -1.043 7.539 -2.067 1.00 96.00 177 ILE A N 1
ATOM 1432 C CA . ILE A 1 177 ? -1.424 6.423 -1.199 1.00 96.00 177 ILE A CA 1
ATOM 1433 C C . ILE A 1 177 ? -2.779 5.815 -1.605 1.00 96.00 177 ILE A C 1
ATOM 1435 O O . ILE A 1 177 ? -2.944 4.596 -1.599 1.00 96.00 177 ILE A O 1
ATOM 1439 N N . ASP A 1 178 ? -3.736 6.650 -2.022 1.00 97.25 178 ASP A N 1
ATOM 1440 C CA . ASP A 1 178 ? -5.097 6.237 -2.375 1.00 97.25 178 ASP A CA 1
ATOM 1441 C C . ASP A 1 178 ? -5.154 5.451 -3.710 1.00 97.25 178 ASP A C 1
ATOM 1443 O O . ASP A 1 178 ? -5.893 4.463 -3.815 1.00 97.25 178 ASP A O 1
ATOM 1447 N N . ASN A 1 179 ? -4.355 5.806 -4.729 1.00 97.62 179 ASN A N 1
ATOM 1448 C CA . ASN A 1 179 ? -4.285 5.000 -5.960 1.00 97.62 179 ASN A CA 1
ATOM 1449 C C . ASN A 1 179 ? -3.476 3.711 -5.760 1.00 97.62 179 ASN A C 1
ATOM 1451 O O . ASN A 1 179 ? -3.871 2.677 -6.296 1.00 97.62 179 ASN A O 1
ATOM 1455 N N . MET A 1 180 ? -2.420 3.710 -4.939 1.00 97.38 180 MET A N 1
ATOM 1456 C CA . MET A 1 180 ? -1.739 2.459 -4.573 1.00 97.38 180 MET A CA 1
ATOM 1457 C C . MET A 1 180 ? -2.673 1.522 -3.797 1.00 97.38 180 MET A C 1
ATOM 1459 O O . MET A 1 180 ? -2.707 0.316 -4.049 1.00 97.38 180 MET A O 1
ATOM 1463 N N . ALA A 1 181 ? -3.494 2.067 -2.895 1.00 97.81 181 ALA A N 1
ATOM 1464 C CA . ALA A 1 181 ? -4.546 1.303 -2.240 1.00 97.81 181 ALA A CA 1
ATOM 1465 C C . ALA A 1 181 ? -5.542 0.732 -3.255 1.00 97.81 181 ALA A C 1
ATOM 1467 O O . ALA A 1 181 ? -5.882 -0.445 -3.175 1.00 97.81 181 ALA A O 1
ATOM 1468 N N . THR A 1 182 ? -5.958 1.529 -4.242 1.00 97.94 182 THR A N 1
ATOM 1469 C CA . THR A 1 182 ? -6.818 1.062 -5.339 1.00 97.94 182 THR A CA 1
ATOM 1470 C C . THR A 1 182 ? -6.173 -0.114 -6.080 1.00 97.94 182 THR A C 1
ATOM 1472 O O . THR A 1 182 ? -6.812 -1.150 -6.221 1.00 97.94 182 THR A O 1
ATOM 1475 N N . ALA A 1 183 ? -4.892 -0.021 -6.448 1.00 97.94 183 ALA A N 1
ATOM 1476 C CA . ALA A 1 183 ? -4.162 -1.102 -7.114 1.00 97.94 183 ALA A CA 1
ATOM 1477 C C . ALA A 1 183 ? -4.096 -2.395 -6.275 1.00 97.94 183 ALA A C 1
ATOM 1479 O O . ALA A 1 183 ? -4.356 -3.482 -6.791 1.00 97.94 183 ALA A O 1
ATOM 1480 N N . LEU A 1 184 ? -3.807 -2.300 -4.970 1.00 97.25 184 LEU A N 1
ATOM 1481 C CA . LEU A 1 184 ? -3.834 -3.462 -4.066 1.00 97.25 184 LEU A CA 1
ATOM 1482 C C . LEU A 1 184 ? -5.233 -4.080 -3.975 1.00 97.25 184 LEU A C 1
ATOM 1484 O O . LEU A 1 184 ? -5.383 -5.301 -3.960 1.00 97.25 184 LEU A O 1
ATOM 1488 N N . LEU A 1 185 ? -6.270 -3.247 -3.937 1.00 97.44 185 LEU A N 1
ATOM 1489 C CA . LEU A 1 185 ? -7.650 -3.709 -3.872 1.00 97.44 185 LEU A CA 1
ATOM 1490 C C . LEU A 1 185 ? -8.124 -4.354 -5.175 1.00 97.44 185 LEU A C 1
ATOM 1492 O O . LEU A 1 185 ? -9.054 -5.148 -5.110 1.00 97.44 185 LEU A O 1
ATOM 1496 N N . GLU A 1 186 ? -7.525 -4.084 -6.330 1.00 96.75 186 GLU A N 1
ATOM 1497 C CA . GLU A 1 186 ? -7.850 -4.823 -7.561 1.00 96.75 186 GLU A CA 1
ATOM 1498 C C . GLU A 1 186 ? -7.373 -6.284 -7.502 1.00 96.75 186 GLU A C 1
ATOM 1500 O O . GLU A 1 186 ? -7.989 -7.167 -8.095 1.00 96.75 186 GLU A O 1
ATOM 1505 N N . VAL A 1 187 ? -6.313 -6.569 -6.738 1.00 96.44 187 VAL A N 1
ATOM 1506 C CA . VAL A 1 187 ? -5.695 -7.907 -6.688 1.00 96.44 187 VAL A CA 1
ATOM 1507 C C . VAL A 1 187 ? -6.040 -8.714 -5.433 1.00 96.44 187 VAL A C 1
ATOM 1509 O O . VAL A 1 187 ? -5.762 -9.913 -5.369 1.00 96.44 187 VAL A O 1
ATOM 1512 N N . LEU A 1 188 ? -6.631 -8.076 -4.422 1.00 96.00 188 LEU A N 1
ATOM 1513 C CA . LEU A 1 188 ? -6.994 -8.705 -3.152 1.00 96.00 188 LEU A CA 1
ATOM 1514 C C . LEU A 1 188 ? -8.447 -9.199 -3.130 1.00 96.00 188 LEU A C 1
ATOM 1516 O O . LEU A 1 188 ? -9.329 -8.591 -3.741 1.00 96.00 188 LEU A O 1
ATOM 1520 N N . PRO A 1 189 ? -8.757 -10.262 -2.368 1.00 95.44 189 PRO A N 1
ATOM 1521 C CA . PRO A 1 189 ? -10.139 -10.669 -2.159 1.00 95.44 189 PRO A CA 1
ATOM 1522 C C . PRO A 1 189 ? -10.890 -9.624 -1.314 1.00 95.44 189 PRO A C 1
ATOM 1524 O O . PRO A 1 189 ? -10.296 -8.844 -0.572 1.00 95.44 189 PRO A O 1
ATOM 1527 N N . GLY A 1 190 ? -12.218 -9.557 -1.454 1.00 95.50 190 GLY A N 1
ATOM 1528 C CA . GLY A 1 190 ? -13.033 -8.514 -0.811 1.00 95.50 190 GLY A CA 1
ATOM 1529 C C . GLY A 1 190 ? -13.095 -8.576 0.716 1.00 95.50 190 GLY A C 1
ATOM 1530 O O . GLY A 1 190 ? -13.390 -7.561 1.348 1.00 95.50 190 GLY A O 1
ATOM 1531 N N . ASP A 1 191 ? -12.784 -9.728 1.297 1.00 97.00 191 ASP A N 1
ATOM 1532 C CA . ASP A 1 191 ? -12.727 -9.988 2.734 1.00 97.00 191 ASP A CA 1
ATOM 1533 C C . ASP A 1 191 ? -11.344 -9.730 3.350 1.00 97.00 191 ASP A C 1
ATOM 1535 O O . ASP A 1 191 ? -11.217 -9.768 4.573 1.00 97.00 191 ASP A O 1
ATOM 1539 N N . ALA A 1 192 ? -10.322 -9.416 2.543 1.00 97.19 192 ALA A N 1
ATOM 1540 C CA . ALA A 1 192 ? -8.999 -9.074 3.054 1.00 97.19 192 ALA A CA 1
ATOM 1541 C C . ALA A 1 192 ? -9.074 -7.877 4.014 1.00 97.19 192 ALA A C 1
ATOM 1543 O O . ALA A 1 192 ? -9.754 -6.884 3.742 1.00 97.19 192 ALA A O 1
ATOM 1544 N N . PHE A 1 193 ? -8.352 -7.952 5.131 1.00 97.06 193 PHE A N 1
ATOM 1545 C CA . PHE A 1 193 ? -8.314 -6.867 6.105 1.00 97.06 193 PHE A CA 1
ATOM 1546 C C . PHE A 1 193 ? -7.450 -5.704 5.618 1.00 97.06 193 PHE A C 1
ATOM 1548 O O . PHE A 1 193 ? -6.358 -5.897 5.087 1.00 97.06 193 PHE A O 1
ATOM 1555 N N . CYS A 1 194 ? -7.950 -4.492 5.825 1.00 98.00 194 CYS A N 1
ATOM 1556 C CA . CYS A 1 194 ? -7.234 -3.237 5.647 1.00 98.00 194 CYS A CA 1
ATOM 1557 C C . CYS A 1 194 ? -7.175 -2.558 7.009 1.00 98.00 194 CYS A C 1
ATOM 1559 O O . CYS A 1 194 ? -8.224 -2.350 7.629 1.00 98.00 194 CYS A O 1
ATOM 1561 N N . GLU A 1 195 ? -5.976 -2.251 7.493 1.00 97.56 195 GLU A N 1
ATOM 1562 C CA . GLU A 1 195 ? -5.764 -1.888 8.891 1.00 97.56 195 GLU A CA 1
ATOM 1563 C C . GLU A 1 195 ? -4.857 -0.675 9.044 1.00 97.56 195 GLU A C 1
ATOM 1565 O O . GLU A 1 195 ? -3.921 -0.510 8.271 1.00 97.56 195 GLU A O 1
ATOM 1570 N N . GLN A 1 196 ? -5.120 0.140 10.064 1.00 97.19 196 GLN A N 1
ATOM 1571 C CA . GLN A 1 196 ? -4.158 1.093 10.607 1.00 97.19 196 GLN A CA 1
ATOM 1572 C C . GLN A 1 196 ? -3.869 0.728 12.063 1.00 97.19 196 GLN A C 1
ATOM 1574 O O . GLN A 1 196 ? -4.747 0.821 12.925 1.00 97.19 196 GLN A O 1
ATOM 1579 N N . GLU A 1 197 ? -2.642 0.295 12.320 1.00 95.50 197 GLU A N 1
ATOM 1580 C CA . GLU A 1 197 ? -2.132 -0.111 13.627 1.00 95.50 197 GLU A CA 1
ATOM 1581 C C . GLU A 1 197 ? -1.680 1.132 14.409 1.00 95.50 197 GLU A C 1
ATOM 1583 O O . GLU A 1 197 ? -0.968 1.974 13.855 1.00 95.50 197 GLU A O 1
ATOM 1588 N N . VAL A 1 198 ? -2.128 1.299 15.660 1.00 95.31 198 VAL A N 1
ATOM 1589 C CA . VAL A 1 198 ? -1.824 2.486 16.490 1.00 95.31 198 VAL A CA 1
ATOM 1590 C C . VAL A 1 198 ? -1.490 2.155 17.953 1.00 95.31 198 VAL A C 1
ATOM 1592 O O . VAL A 1 198 ? -1.405 3.057 18.790 1.00 95.31 198 VAL A O 1
ATOM 1595 N N . THR A 1 199 ? -1.270 0.882 18.288 1.00 93.56 199 THR A N 1
ATOM 1596 C CA . THR A 1 199 ? -1.055 0.378 19.658 1.00 93.56 199 THR A CA 1
ATOM 1597 C C . THR A 1 199 ? 0.013 1.163 20.391 1.00 93.56 199 THR A C 1
ATOM 1599 O O . THR A 1 199 ? -0.224 1.609 21.509 1.00 93.56 199 THR A O 1
ATOM 1602 N N . MET A 1 200 ? 1.162 1.418 19.757 1.00 92.38 200 MET A N 1
ATOM 1603 C CA . MET A 1 200 ? 2.262 2.119 20.426 1.00 92.38 200 MET A CA 1
ATOM 1604 C C . MET A 1 200 ? 1.873 3.529 20.887 1.00 92.38 200 MET A C 1
ATOM 1606 O O . MET A 1 200 ? 2.315 3.974 21.945 1.00 92.38 200 MET A O 1
ATOM 1610 N N . PHE A 1 201 ? 1.036 4.239 20.127 1.00 92.88 201 PHE A N 1
ATOM 1611 C CA . PHE A 1 201 ? 0.569 5.572 20.512 1.00 92.88 201 PHE A CA 1
ATOM 1612 C C . PHE A 1 201 ? -0.432 5.513 21.668 1.00 92.88 201 PHE A C 1
ATOM 1614 O O . PHE A 1 201 ? -0.327 6.298 22.614 1.00 92.88 201 PHE A O 1
ATOM 1621 N N . VAL A 1 202 ? -1.342 4.538 21.635 1.00 91.06 202 VAL A N 1
ATOM 1622 C CA . VAL A 1 202 ? -2.337 4.308 22.693 1.00 91.06 202 VAL A CA 1
ATOM 1623 C C . VAL A 1 202 ? -1.687 3.833 23.999 1.00 91.06 202 VAL A C 1
ATOM 1625 O O . VAL A 1 202 ? -2.129 4.210 25.085 1.00 91.06 202 VAL A O 1
ATOM 1628 N N . GLU A 1 203 ? -0.626 3.029 23.927 1.00 89.38 203 GLU A N 1
ATOM 1629 C CA . GLU A 1 203 ? 0.061 2.491 25.107 1.00 89.38 203 GLU A CA 1
ATOM 1630 C C . GLU A 1 203 ? 1.140 3.419 25.677 1.00 89.38 203 GLU A C 1
ATOM 1632 O O . GLU A 1 203 ? 1.369 3.411 26.887 1.00 89.38 203 GLU A O 1
ATOM 1637 N N . HIS A 1 204 ? 1.826 4.202 24.838 1.00 88.62 204 HIS A N 1
ATOM 1638 C CA . HIS A 1 204 ? 3.040 4.914 25.259 1.00 88.62 204 HIS A CA 1
ATOM 1639 C C . HIS A 1 204 ? 3.011 6.429 25.057 1.00 88.62 204 HIS A C 1
ATOM 1641 O O . HIS A 1 204 ? 3.903 7.108 25.565 1.00 88.62 204 HIS A O 1
ATOM 1647 N N . GLN A 1 205 ? 2.027 6.980 24.341 1.00 86.50 205 GLN A N 1
ATOM 1648 C CA . GLN A 1 205 ? 1.930 8.429 24.100 1.00 86.50 205 GLN A CA 1
ATOM 1649 C C . GLN A 1 205 ? 0.601 9.051 24.530 1.00 86.50 205 GLN A C 1
ATOM 1651 O O . GLN A 1 205 ? 0.332 10.204 24.204 1.00 86.50 205 GLN A O 1
ATOM 1656 N N . GLY A 1 206 ? -0.203 8.325 25.310 1.00 82.19 206 GLY A N 1
ATOM 1657 C CA . GLY A 1 206 ? -1.429 8.866 25.896 1.00 82.19 206 GLY A CA 1
ATOM 1658 C C . GLY A 1 206 ? -2.521 9.158 24.869 1.00 82.19 206 GLY A C 1
ATOM 1659 O O . GLY A 1 206 ? -3.355 10.027 25.109 1.00 82.19 206 GLY A O 1
ATOM 1660 N N . ASP A 1 207 ? -2.519 8.463 23.729 1.00 88.94 207 ASP A N 1
ATOM 1661 C CA . ASP A 1 207 ? -3.623 8.543 22.779 1.00 88.94 207 ASP A CA 1
ATOM 1662 C C . ASP A 1 207 ? -4.900 7.948 23.403 1.00 88.94 207 ASP A C 1
ATOM 1664 O O . ASP A 1 207 ? -5.001 6.747 23.663 1.00 88.94 207 ASP A O 1
ATOM 1668 N N . ILE A 1 208 ? -5.880 8.821 23.642 1.00 90.25 208 ILE A N 1
ATOM 1669 C CA . ILE A 1 208 ? -7.164 8.510 24.286 1.00 90.25 208 ILE A CA 1
ATOM 1670 C C . ILE A 1 208 ? -8.240 8.050 23.294 1.00 90.25 208 ILE A C 1
ATOM 1672 O O . ILE A 1 208 ? -9.399 7.845 23.665 1.00 90.25 208 ILE A O 1
ATOM 1676 N N . THR A 1 209 ? -7.893 7.877 22.015 1.00 90.19 209 THR A N 1
ATOM 1677 C CA . THR A 1 209 ? -8.858 7.583 20.947 1.00 90.19 209 THR A CA 1
ATOM 1678 C C . THR A 1 209 ? -9.519 6.212 21.101 1.00 90.19 209 THR A C 1
ATOM 1680 O O . THR A 1 209 ? -10.433 5.918 20.350 1.00 90.19 209 THR A O 1
ATOM 1683 N N . PHE A 1 210 ? -9.140 5.368 22.063 1.00 91.56 210 PHE A N 1
ATOM 1684 C CA . PHE A 1 210 ? -9.803 4.085 22.351 1.00 91.56 210 PHE A CA 1
ATOM 1685 C C . PHE A 1 210 ? -10.400 3.998 23.768 1.00 91.56 210 PHE A C 1
ATOM 1687 O O . PHE A 1 210 ? -10.953 2.959 24.143 1.00 91.56 210 PHE A O 1
ATOM 1694 N N . ASP A 1 211 ? -10.336 5.066 24.568 1.00 89.38 211 ASP A N 1
ATOM 1695 C CA . ASP A 1 211 ? -10.709 5.016 25.988 1.00 89.38 211 ASP A CA 1
ATOM 1696 C C . ASP A 1 211 ? -12.198 4.713 26.220 1.00 89.38 211 ASP A C 1
ATOM 1698 O O . ASP A 1 211 ? -12.544 3.978 27.146 1.00 89.38 211 ASP A O 1
ATOM 1702 N N . ASP A 1 212 ? -13.090 5.169 25.335 1.00 88.69 212 ASP A N 1
ATOM 1703 C CA . ASP A 1 212 ? -14.526 4.855 25.397 1.00 88.69 212 ASP A CA 1
ATOM 1704 C C . ASP A 1 212 ? -14.828 3.361 25.191 1.00 88.69 212 ASP A C 1
ATOM 1706 O O . ASP A 1 212 ? -15.860 2.859 25.645 1.00 88.69 212 ASP A O 1
ATOM 1710 N N . MET A 1 213 ? -13.927 2.641 24.523 1.00 85.44 213 MET A N 1
ATOM 1711 C CA . MET A 1 213 ? -14.036 1.201 24.300 1.00 85.44 213 MET A CA 1
ATOM 1712 C C . MET A 1 213 ? -13.416 0.400 25.449 1.00 85.44 213 MET A C 1
ATOM 1714 O O . MET A 1 213 ? -13.930 -0.664 25.785 1.00 85.44 213 MET A O 1
ATOM 1718 N N . ARG A 1 214 ? -12.380 0.933 26.114 1.00 74.00 214 ARG A N 1
ATOM 1719 C CA . ARG A 1 214 ? -11.727 0.297 27.273 1.00 74.00 214 ARG A CA 1
ATOM 1720 C C . ARG A 1 214 ? -12.668 0.099 28.460 1.00 74.00 214 ARG A C 1
ATOM 1722 O O . ARG A 1 214 ? -12.565 -0.909 29.144 1.00 74.00 214 ARG A O 1
ATOM 1729 N N . VAL A 1 215 ? -13.622 1.008 28.676 1.00 58.53 215 VAL A N 1
ATOM 1730 C CA . VAL A 1 215 ? -14.629 0.891 29.755 1.00 58.53 215 VAL A CA 1
ATOM 1731 C C . VAL A 1 215 ? -15.577 -0.301 29.539 1.00 58.53 215 VAL A C 1
ATOM 1733 O O . VAL A 1 215 ? -16.175 -0.800 30.490 1.00 58.53 215 VAL A O 1
ATOM 1736 N N . ARG A 1 216 ? -15.711 -0.782 28.296 1.00 53.25 216 ARG A N 1
ATOM 1737 C CA . ARG A 1 216 ? -16.585 -1.909 27.928 1.00 53.25 216 ARG A CA 1
ATOM 1738 C C . ARG A 1 216 ? -15.869 -3.258 27.943 1.00 53.25 216 ARG A C 1
ATOM 1740 O O . ARG A 1 216 ? -16.537 -4.288 27.923 1.00 53.25 216 ARG A O 1
ATOM 1747 N N . THR A 1 217 ? -14.541 -3.258 28.002 1.00 49.28 217 THR A N 1
ATOM 1748 C CA . THR A 1 217 ? -13.737 -4.466 28.178 1.00 49.28 217 THR A CA 1
ATOM 1749 C C . THR A 1 217 ? -13.544 -4.664 29.684 1.00 49.28 217 THR A C 1
ATOM 1751 O O . THR A 1 217 ? -12.959 -3.788 30.323 1.00 49.28 217 THR A O 1
ATOM 1754 N N . PRO A 1 218 ? -14.052 -5.750 30.302 1.00 41.38 218 PRO A N 1
ATOM 1755 C CA . PRO A 1 218 ? -13.834 -5.979 31.724 1.00 41.38 218 PRO A CA 1
ATOM 1756 C C . PRO A 1 218 ? -12.334 -5.917 32.003 1.00 41.38 218 PRO A C 1
ATOM 1758 O O . PRO A 1 218 ? -11.559 -6.518 31.260 1.00 41.38 218 PRO A O 1
ATOM 1761 N N . LYS A 1 219 ? -11.944 -5.152 33.034 1.00 41.00 219 LYS A N 1
ATOM 1762 C CA . LYS A 1 219 ? -10.556 -4.999 33.484 1.00 41.00 219 LYS A CA 1
ATOM 1763 C C . LYS A 1 219 ? -9.882 -6.373 33.489 1.00 41.00 219 LYS A C 1
ATOM 1765 O O . LYS A 1 219 ? -10.123 -7.170 34.392 1.00 41.00 219 LYS A O 1
ATOM 1770 N N . LEU A 1 220 ? -9.045 -6.647 32.490 1.00 43.47 220 LEU A N 1
ATOM 1771 C CA . LEU A 1 220 ? -8.063 -7.712 32.591 1.00 43.47 220 LEU A CA 1
ATOM 1772 C C . LEU A 1 220 ? -7.104 -7.241 33.673 1.00 43.47 220 LEU A C 1
ATOM 1774 O O . LEU A 1 220 ? -6.381 -6.261 33.502 1.00 43.47 220 LEU A O 1
ATOM 1778 N N . ILE A 1 221 ? -7.251 -7.866 34.833 1.00 37.03 221 ILE A N 1
ATOM 1779 C CA . ILE A 1 221 ? -6.508 -7.593 36.049 1.00 37.03 221 ILE A CA 1
ATOM 1780 C C . ILE A 1 221 ? -5.023 -7.663 35.686 1.00 37.03 221 ILE A C 1
ATOM 1782 O O . ILE A 1 221 ? -4.480 -8.736 35.446 1.00 37.03 221 ILE A O 1
ATOM 1786 N N . VAL A 1 222 ? -4.373 -6.503 35.624 1.00 38.62 222 VAL A N 1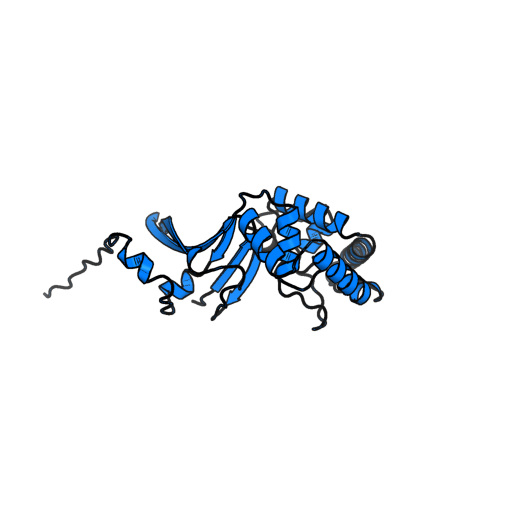
ATOM 1787 C CA . VAL A 1 222 ? -2.927 -6.421 35.781 1.00 38.62 222 VAL A CA 1
ATOM 1788 C C . VAL A 1 222 ? -2.702 -6.638 37.269 1.00 38.62 222 VAL A C 1
ATOM 1790 O O . VAL A 1 222 ? -2.849 -5.711 38.062 1.00 38.62 222 VAL A O 1
ATOM 1793 N N . THR A 1 223 ? -2.439 -7.878 37.673 1.00 35.44 223 THR A N 1
ATOM 1794 C CA . THR A 1 223 ? -1.897 -8.158 39.002 1.00 35.44 223 THR A CA 1
ATOM 1795 C C . THR A 1 223 ? -0.489 -7.574 39.048 1.00 35.44 223 THR A C 1
ATOM 1797 O O . THR A 1 223 ? 0.473 -8.210 38.626 1.00 35.44 223 THR A O 1
ATOM 1800 N N . GLN A 1 224 ? -0.377 -6.336 39.517 1.00 37.12 224 GLN A N 1
ATOM 1801 C CA . GLN A 1 224 ? 0.814 -5.858 40.205 1.00 37.12 224 GLN A CA 1
ATOM 1802 C C . GLN A 1 224 ? 0.488 -5.855 41.697 1.00 37.12 224 GLN A C 1
ATOM 1804 O O . GLN A 1 224 ? 0.171 -4.814 42.259 1.00 37.12 224 GLN A O 1
ATOM 1809 N N . ASP A 1 225 ? 0.552 -7.031 42.318 1.00 37.84 225 ASP A N 1
ATOM 1810 C CA . ASP A 1 225 ? 0.782 -7.124 43.757 1.00 37.84 225 ASP A CA 1
ATOM 1811 C C . ASP A 1 225 ? 2.264 -7.437 43.947 1.00 37.84 225 ASP A C 1
ATOM 1813 O O . ASP A 1 225 ? 2.703 -8.581 43.863 1.00 37.84 225 ASP A O 1
ATOM 1817 N N . VAL A 1 226 ? 3.045 -6.384 44.168 1.00 35.97 226 VAL A N 1
ATOM 1818 C CA . VAL A 1 226 ? 4.257 -6.483 44.977 1.00 35.97 226 VAL A CA 1
ATOM 1819 C C . VAL A 1 226 ? 4.123 -5.386 46.021 1.00 35.97 226 VAL A C 1
ATOM 1821 O O . VAL A 1 226 ? 4.522 -4.243 45.797 1.00 35.97 226 VAL A O 1
ATOM 1824 N N . SER A 1 227 ? 3.477 -5.725 47.139 1.00 32.56 227 SER A N 1
ATOM 1825 C CA . SER A 1 227 ? 3.630 -4.954 48.363 1.00 32.56 227 SER A CA 1
ATOM 1826 C C . SER A 1 227 ? 5.075 -5.125 48.827 1.00 32.56 227 SER A C 1
ATOM 1828 O O . SER A 1 227 ? 5.548 -6.233 49.074 1.00 32.56 227 SER A O 1
ATOM 1830 N N . TYR A 1 228 ? 5.802 -4.017 48.903 1.00 39.03 228 TYR A N 1
ATOM 1831 C CA . TYR A 1 228 ? 6.897 -3.917 49.853 1.00 39.03 228 TYR A CA 1
ATOM 1832 C C . TYR A 1 228 ? 6.253 -3.524 51.177 1.00 39.03 228 TYR A C 1
ATOM 1834 O O . TYR A 1 228 ? 5.953 -2.351 51.380 1.00 39.03 228 TYR A O 1
ATOM 1842 N N . ASP A 1 229 ? 5.987 -4.518 52.023 1.00 34.69 229 ASP A N 1
ATOM 1843 C CA . ASP A 1 229 ? 5.852 -4.277 53.455 1.00 34.69 229 ASP A CA 1
ATOM 1844 C C . ASP A 1 229 ? 7.230 -4.459 54.094 1.00 34.69 229 ASP A C 1
ATOM 1846 O O . ASP A 1 229 ? 7.956 -5.416 53.807 1.00 34.69 229 ASP A O 1
ATOM 1850 N N . ASP A 1 230 ? 7.572 -3.473 54.914 1.00 36.03 230 ASP A N 1
ATOM 1851 C CA . ASP A 1 230 ? 8.787 -3.344 55.704 1.00 36.03 230 ASP A CA 1
ATOM 1852 C C . ASP A 1 230 ? 9.117 -4.605 56.526 1.00 36.03 230 ASP A C 1
ATOM 1854 O O . ASP A 1 230 ? 8.225 -5.208 57.129 1.00 36.03 230 ASP A O 1
ATOM 1858 N N . ILE A 1 231 ? 10.413 -4.956 56.582 1.00 37.53 231 ILE A N 1
ATOM 1859 C CA . ILE A 1 231 ? 11.277 -5.131 57.780 1.00 37.53 231 ILE A CA 1
ATOM 1860 C C . ILE A 1 231 ? 12.698 -5.493 57.320 1.00 37.53 231 ILE A C 1
ATOM 1862 O O . ILE A 1 231 ? 12.860 -6.473 56.559 1.00 37.53 231 ILE A O 1
#

Secondary structure (DSSP, 8-state):
---EEEEEETTEEEEEEESS----TT--GGGEEEEEEEEE-TTS-EEEEEEEEEEEEHHHHHHHHHHTT-SHHHHHHHHHHHHHHHHTS-TTTTS--SS-HHHHHHHHHHHHH--HHHHHHHHHHHHHTT--HHHHHTTSSPPPSSHHHHHHTSS----STTT--SSS-TTSS---HHHHHHHHHHHS-TT-EEEEE-HHHHHHS---TTHHHHTTS--------------

pLDDT: mean 88.06, std 14.83, range [32.56, 98.25]

Radius of gyration: 21.1 Å; chains: 1; bounding box: 43×33×79 Å

Foldseek 3Di:
DWFKKFWDWLNATWDMDINDDDDDPLFDLVQWDWDWDWDADPVGDTDTDIWIKRKDFLLSSVVSLVVVVAAPVVLQVQLVVLLVVQLVDDALRQQDCPPPVPLSRVLSVCSNVDDPVNLLVLLLVCSVVVPALVCVVVVVDDQDPDSSVNQQRDDGADPDPVGDANTPSRRRRGRDSSSVSNSNSVNDDRGRMIMMTRRCCVPPVVPCSCVVVVVVPPPPDPPPPDDPDDD

Sequence (231 aa):
MTCSSEITIGGYELDVWRRSYTLWERFEKRDRIIRSRKGFLSNGEERIVVDFVYSITAEVLRKRLGRAGFSWKTLEQEFLTFYQATCQKGGTLFFNPYPDAEKAQARAEAFRAATLDDWLEALAKAVKGNVTRVRRNAGEVFHPTNILVDIITGSDRPDERELMTEHCLLGFPCRSIDNMATALLEVLPGDAFCEQEVTMFVEHQGDITFDDMRVRTPKLIVTQDVSYDDI